Protein AF-A0A2E9IKE1-F1 (afdb_monomer_lite)

pLDDT: mean 85.16, std 17.09, range [36.72, 98.69]

Foldseek 3Di:
DPPDDQDQWDKDFLVQAAEDPVQVDDCPVVLQLLLLLCVVPNPPHFFEAEPPRNYTLDCPSVSVSCVVVVHGITIYRYDHDDPVVSVVSSVCVPVVVVVDDDPLVVVLVVLVVVCVVPVSVNSNVPCPVVNVVSVVVVLPDDDDPDDDDDPPVPDDDDDDDDDDPDPVRQVVVQVVVVVVVDDDDRDDD

Structure (mmCIF, N/CA/C/O backbone):
data_AF-A0A2E9IKE1-F1
#
_entry.id   AF-A0A2E9IKE1-F1
#
loop_
_atom_site.group_PDB
_atom_site.id
_atom_site.type_symbol
_atom_site.label_atom_id
_atom_site.label_alt_id
_atom_site.label_comp_id
_atom_site.label_asym_id
_atom_site.label_entity_id
_atom_site.label_seq_id
_atom_site.pdbx_PDB_ins_code
_atom_site.Cartn_x
_atom_site.Cartn_y
_atom_site.Cartn_z
_atom_site.occupancy
_atom_site.B_iso_or_equiv
_atom_site.auth_seq_id
_atom_site.auth_comp_id
_atom_site.auth_asym_id
_atom_site.auth_atom_id
_atom_site.pdbx_PDB_model_num
ATOM 1 N N . MET A 1 1 ? 7.696 6.933 24.638 1.00 41.56 1 MET A N 1
ATOM 2 C CA . MET A 1 1 ? 8.212 5.649 25.156 1.00 41.56 1 MET A CA 1
ATOM 3 C C . MET A 1 1 ? 7.281 4.569 24.650 1.00 41.56 1 MET A C 1
ATOM 5 O O . MET A 1 1 ? 6.139 4.547 25.082 1.00 41.56 1 MET A O 1
ATOM 9 N N . ILE A 1 2 ? 7.724 3.753 23.696 1.00 46.62 2 ILE A N 1
ATOM 10 C CA . ILE A 1 2 ? 6.975 2.567 23.271 1.00 46.62 2 ILE A CA 1
ATOM 11 C C . ILE A 1 2 ? 7.354 1.474 24.274 1.00 46.62 2 ILE A C 1
ATOM 13 O O . ILE A 1 2 ? 8.443 0.910 24.198 1.00 46.62 2 ILE A O 1
ATOM 17 N N . SER A 1 3 ? 6.539 1.297 25.316 1.00 51.16 3 SER A N 1
ATOM 18 C CA . SER A 1 3 ? 6.748 0.281 26.352 1.00 51.16 3 SER A CA 1
ATOM 19 C C . SER A 1 3 ? 5.787 -0.883 26.126 1.00 51.16 3 SER A C 1
ATOM 21 O O . SER A 1 3 ? 4.586 -0.743 26.343 1.00 51.16 3 SER A O 1
ATOM 23 N N . GLY A 1 4 ? 6.337 -2.022 25.708 1.00 55.09 4 GLY A N 1
ATOM 24 C CA . GLY A 1 4 ? 5.615 -3.241 25.342 1.00 55.09 4 GLY A CA 1
ATOM 25 C C . GLY A 1 4 ? 6.038 -3.693 23.946 1.00 55.09 4 GLY A C 1
ATOM 26 O O . GLY A 1 4 ? 6.327 -2.853 23.099 1.00 55.09 4 GLY A O 1
ATOM 27 N N . ALA A 1 5 ? 6.125 -5.003 23.703 1.00 71.19 5 ALA A N 1
ATOM 28 C CA . ALA A 1 5 ? 6.313 -5.501 22.344 1.00 71.19 5 ALA A CA 1
ATOM 29 C C . ALA A 1 5 ? 5.074 -5.104 21.525 1.00 71.19 5 ALA A C 1
ATOM 31 O O . ALA A 1 5 ? 4.008 -5.693 21.702 1.00 71.19 5 ALA A O 1
ATOM 32 N N . GLU A 1 6 ? 5.187 -4.063 20.697 1.00 78.75 6 GLU A N 1
ATOM 33 C CA . GLU A 1 6 ? 4.114 -3.693 19.776 1.00 78.75 6 GLU A CA 1
ATOM 34 C C . GLU A 1 6 ? 3.845 -4.867 18.835 1.00 78.75 6 GLU A C 1
ATOM 36 O O . GLU A 1 6 ? 4.758 -5.430 18.225 1.00 78.75 6 GLU A O 1
ATOM 41 N N . VAL A 1 7 ? 2.574 -5.246 18.721 1.00 88.06 7 VAL A N 1
ATOM 42 C CA . VAL A 1 7 ? 2.166 -6.288 17.786 1.00 88.06 7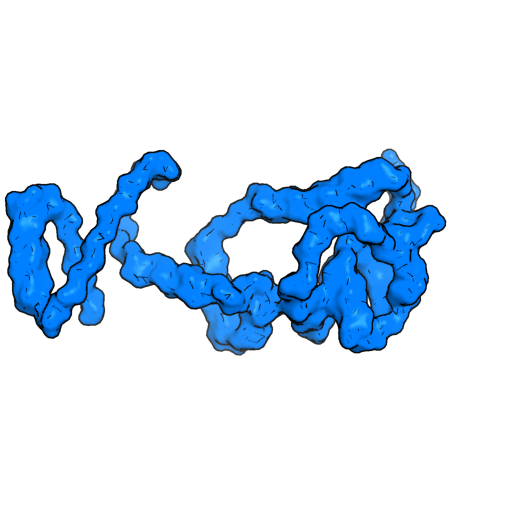 VAL A CA 1
ATOM 43 C C . VAL A 1 7 ? 2.279 -5.729 16.372 1.00 88.06 7 VAL A C 1
ATOM 45 O O . VAL A 1 7 ? 1.623 -4.745 16.037 1.00 88.06 7 VAL A O 1
ATOM 48 N N . ALA A 1 8 ? 3.099 -6.370 15.537 1.00 93.50 8 ALA A N 1
ATOM 49 C CA . ALA A 1 8 ? 3.315 -5.934 14.159 1.00 93.50 8 ALA A CA 1
ATOM 50 C C . ALA A 1 8 ? 2.013 -5.946 13.337 1.00 93.50 8 ALA A C 1
ATOM 52 O O . ALA A 1 8 ? 1.733 -4.991 12.616 1.00 93.50 8 ALA A O 1
ATOM 53 N N . ALA A 1 9 ? 1.211 -7.009 13.471 1.00 96.81 9 ALA A N 1
ATOM 54 C CA . ALA A 1 9 ? -0.125 -7.121 12.895 1.00 96.81 9 ALA A CA 1
ATOM 55 C C . ALA A 1 9 ? -0.932 -8.254 13.550 1.00 96.81 9 ALA A C 1
ATOM 57 O O . ALA A 1 9 ? -0.370 -9.228 14.051 1.00 96.81 9 ALA A O 1
ATOM 58 N N . VAL A 1 10 ? -2.260 -8.158 13.481 1.00 97.38 10 VAL A N 1
ATOM 59 C CA . VAL A 1 10 ? -3.209 -9.224 13.832 1.00 97.38 10 VAL A CA 1
ATOM 60 C C . VAL A 1 10 ? -4.178 -9.464 12.680 1.00 97.38 10 VAL A C 1
ATOM 62 O O . VAL A 1 10 ? -4.628 -8.522 12.034 1.00 97.38 10 VAL A O 1
ATOM 65 N N . TYR A 1 11 ? -4.538 -10.721 12.420 1.00 98.19 11 TYR A N 1
ATOM 66 C CA . TYR A 1 11 ? -5.583 -11.023 11.440 1.00 98.19 11 TYR A CA 1
ATOM 67 C C . TYR A 1 11 ? -6.961 -10.723 12.030 1.00 98.19 11 TYR A C 1
ATOM 69 O O . TYR A 1 11 ? -7.329 -11.287 13.062 1.00 98.19 11 TYR A O 1
ATOM 77 N N . VAL A 1 12 ? -7.765 -9.909 11.356 1.00 98.44 12 VAL A N 1
ATOM 78 C CA . VAL A 1 12 ? -9.148 -9.591 11.761 1.00 98.44 12 VAL A CA 1
ATOM 79 C C . VAL A 1 12 ? -10.118 -9.858 10.625 1.00 98.44 12 VAL A C 1
ATOM 81 O O . VAL A 1 12 ? -9.690 -10.049 9.493 1.00 98.44 12 VAL A O 1
ATOM 84 N N . ASP A 1 13 ? -11.412 -9.897 10.937 1.00 98.62 13 ASP A N 1
ATOM 85 C CA . ASP A 1 13 ? -12.462 -9.903 9.920 1.00 98.62 13 ASP A CA 1
ATOM 86 C C . ASP A 1 13 ? -12.370 -8.627 9.071 1.00 98.62 13 ASP A C 1
ATOM 88 O O . ASP A 1 13 ? -12.310 -7.517 9.613 1.00 98.62 13 ASP A O 1
ATOM 92 N N . ILE A 1 14 ? -12.342 -8.789 7.750 1.00 98.44 14 ILE A N 1
ATOM 93 C CA . ILE A 1 14 ? -12.248 -7.679 6.798 1.00 98.44 14 ILE A CA 1
ATOM 94 C C . ILE A 1 14 ? -13.446 -6.723 6.888 1.00 98.44 14 ILE A C 1
ATOM 96 O O . ILE A 1 14 ? -13.288 -5.523 6.660 1.00 98.44 14 ILE A O 1
ATOM 100 N N . ASP A 1 15 ? -14.617 -7.241 7.267 1.00 98.19 15 ASP A N 1
ATOM 101 C CA . ASP A 1 15 ? -15.861 -6.480 7.410 1.00 98.19 15 ASP A CA 1
ATOM 102 C C . ASP A 1 15 ? -15.912 -5.695 8.725 1.00 98.19 15 ASP A C 1
ATOM 104 O O . ASP A 1 15 ? -16.813 -4.890 8.943 1.00 98.19 15 ASP A O 1
ATOM 108 N N . SER A 1 16 ? -14.923 -5.896 9.600 1.00 98.19 16 SER A N 1
ATOM 109 C CA . SER A 1 16 ? -14.796 -5.138 10.842 1.00 98.19 16 SER A CA 1
ATOM 110 C C . SER A 1 16 ? -14.019 -3.827 10.697 1.00 98.19 16 SER A C 1
ATOM 112 O O . SER A 1 16 ? -13.866 -3.112 11.685 1.00 98.19 16 SER A O 1
ATOM 114 N N . LEU A 1 17 ? -13.500 -3.529 9.503 1.00 98.50 17 LEU A N 1
ATOM 115 C CA . LEU A 1 17 ? -12.772 -2.299 9.202 1.00 98.50 17 LEU A CA 1
ATOM 116 C C . LEU A 1 17 ? -13.696 -1.259 8.571 1.00 98.50 17 LEU A C 1
ATOM 118 O O . LEU A 1 17 ? -14.526 -1.587 7.723 1.00 98.50 17 LEU A O 1
ATOM 122 N N . THR A 1 18 ? -13.491 0.005 8.933 1.00 98.00 18 THR A N 1
ATOM 123 C CA . THR A 1 18 ? -14.263 1.133 8.403 1.00 98.00 18 THR A CA 1
ATOM 124 C C . THR A 1 18 ? -13.397 1.917 7.415 1.00 98.00 18 THR A C 1
ATOM 126 O O . THR A 1 18 ? -12.372 2.464 7.815 1.00 98.00 18 THR A O 1
ATOM 129 N N . PRO A 1 19 ? -13.730 2.006 6.119 1.00 96.50 19 PRO A N 1
ATOM 130 C CA . PRO A 1 19 ? -12.968 2.852 5.207 1.00 96.50 19 PRO A CA 1
ATOM 131 C C . PRO A 1 19 ? -13.156 4.333 5.564 1.00 96.50 19 PRO A C 1
ATOM 133 O O . PRO A 1 19 ? -14.271 4.780 5.827 1.00 96.50 19 PRO A O 1
ATOM 136 N N . TRP A 1 20 ? -12.073 5.112 5.529 1.00 95.06 20 TRP A N 1
ATOM 137 C CA . TRP A 1 20 ? -12.170 6.573 5.601 1.00 95.06 20 TRP A CA 1
ATOM 138 C C . TRP A 1 20 ? -12.893 7.111 4.354 1.00 95.06 20 TRP A C 1
ATOM 140 O O . TRP A 1 20 ? -12.345 7.067 3.253 1.00 95.06 20 TRP A O 1
ATOM 150 N N . ALA A 1 21 ? -14.120 7.605 4.543 1.00 92.25 21 ALA A N 1
ATOM 151 C CA . ALA A 1 21 ? -15.013 8.034 3.464 1.00 92.25 21 ALA A CA 1
ATOM 152 C C . ALA A 1 21 ? -14.452 9.190 2.616 1.00 92.25 21 ALA A C 1
ATOM 154 O O . ALA A 1 21 ? -14.602 9.176 1.399 1.00 92.25 21 ALA A O 1
ATOM 155 N N . ASP A 1 22 ? -13.762 10.145 3.246 1.00 91.69 22 ASP A N 1
ATOM 156 C CA . ASP A 1 22 ? -13.200 11.327 2.576 1.00 91.69 22 ASP A CA 1
ATOM 157 C C . ASP A 1 22 ? -11.714 11.155 2.221 1.00 91.69 22 ASP A C 1
ATOM 159 O O . ASP A 1 22 ? -10.956 12.127 2.228 1.00 91.69 22 ASP A O 1
ATOM 163 N N . ASN A 1 23 ? -11.258 9.921 1.976 1.00 91.31 23 ASN A N 1
ATOM 164 C CA . ASN A 1 23 ? -9.876 9.679 1.568 1.00 91.31 23 ASN A CA 1
ATOM 165 C C . ASN A 1 23 ? -9.595 10.390 0.226 1.00 91.31 23 ASN A C 1
ATOM 167 O O . ASN A 1 23 ? -10.224 10.051 -0.777 1.00 91.31 23 ASN A O 1
ATOM 171 N N . PRO A 1 24 ? -8.648 11.347 0.168 1.00 91.06 24 PRO A N 1
ATOM 172 C CA . PRO A 1 24 ? -8.383 12.114 -1.045 1.00 91.06 24 PRO A CA 1
ATOM 173 C C . PRO A 1 24 ? -7.670 11.304 -2.139 1.00 91.06 24 PRO A C 1
ATOM 175 O O . PRO A 1 24 ? -7.596 11.764 -3.278 1.00 91.06 24 PRO A O 1
ATOM 178 N N . ARG A 1 25 ? -7.119 10.122 -1.824 1.00 89.88 25 ARG A N 1
ATOM 179 C CA . ARG A 1 25 ? -6.377 9.300 -2.787 1.00 89.88 25 ARG A CA 1
ATOM 180 C C . ARG A 1 25 ? -7.330 8.484 -3.666 1.00 89.88 25 ARG A C 1
ATOM 182 O O . ARG A 1 25 ? -8.079 7.644 -3.168 1.00 89.88 25 ARG A O 1
ATOM 189 N N . GLN A 1 26 ? -7.231 8.673 -4.980 1.00 88.38 26 GLN A N 1
ATOM 190 C CA . GLN A 1 26 ? -7.925 7.862 -5.983 1.00 88.38 26 GLN A CA 1
ATOM 191 C C . GLN A 1 26 ? -7.112 6.599 -6.279 1.00 88.38 26 GLN A C 1
ATOM 193 O O . GLN A 1 26 ? -5.975 6.685 -6.732 1.00 88.38 26 GLN A O 1
ATOM 198 N N . ASN A 1 27 ? -7.682 5.429 -5.994 1.00 86.44 27 ASN A N 1
ATOM 199 C CA . ASN A 1 27 ? -6.937 4.166 -5.956 1.00 86.44 27 ASN A CA 1
ATOM 200 C C . ASN A 1 27 ? -7.444 3.099 -6.936 1.00 86.44 27 ASN A C 1
ATOM 202 O O . ASN A 1 27 ? -6.937 1.983 -6.910 1.00 86.44 27 ASN A O 1
ATOM 206 N N . GLU A 1 28 ? -8.451 3.396 -7.762 1.00 86.81 28 GLU A N 1
ATOM 207 C CA . GLU A 1 28 ? -9.142 2.375 -8.565 1.00 86.81 28 GLU A CA 1
ATOM 208 C C . GLU A 1 28 ? -8.207 1.622 -9.523 1.00 86.81 28 GLU A C 1
ATOM 210 O O . GLU A 1 28 ? -8.258 0.395 -9.563 1.00 86.81 28 GLU A O 1
ATOM 215 N N . HIS A 1 29 ? -7.308 2.336 -10.209 1.00 87.44 29 HIS A N 1
ATOM 216 C CA . HIS A 1 29 ? -6.323 1.756 -11.134 1.00 87.44 29 HIS A CA 1
ATOM 217 C C . HIS A 1 29 ? -5.308 0.837 -10.432 1.00 87.44 29 HIS A C 1
ATOM 219 O O . HIS A 1 29 ? -4.827 -0.127 -11.013 1.00 87.44 29 HIS A O 1
ATOM 225 N N . ALA A 1 30 ? -5.015 1.094 -9.155 1.00 88.38 30 ALA A N 1
ATOM 226 C CA . ALA A 1 30 ? -4.032 0.333 -8.390 1.00 88.38 30 ALA A CA 1
ATOM 227 C C . ALA A 1 30 ? -4.607 -0.950 -7.761 1.00 88.38 30 ALA A C 1
ATOM 229 O O . ALA A 1 30 ? -3.859 -1.724 -7.164 1.00 88.38 30 ALA A O 1
ATOM 230 N N . VAL A 1 31 ? -5.922 -1.194 -7.854 1.00 93.56 31 VAL A N 1
ATOM 231 C CA . VAL A 1 31 ? -6.545 -2.371 -7.224 1.00 93.56 31 VAL A CA 1
ATOM 232 C C . VAL A 1 31 ? -6.072 -3.669 -7.869 1.00 93.56 31 VAL A C 1
ATOM 234 O O . VAL A 1 31 ? -5.695 -4.584 -7.142 1.00 93.56 31 VAL A O 1
ATOM 237 N N . ASP A 1 32 ? -6.068 -3.753 -9.197 1.00 92.38 32 ASP A N 1
ATOM 238 C CA . ASP A 1 32 ? -5.782 -5.010 -9.896 1.00 92.38 32 ASP A CA 1
ATOM 239 C C . ASP A 1 32 ? -4.306 -5.444 -9.758 1.00 92.38 32 ASP A C 1
ATOM 241 O O . ASP A 1 32 ? -4.076 -6.606 -9.415 1.00 92.38 32 ASP A O 1
ATOM 245 N N . PRO A 1 33 ? -3.298 -4.551 -9.891 1.00 91.12 33 PRO A N 1
ATOM 246 C CA . PRO A 1 33 ? -1.909 -4.893 -9.566 1.00 91.12 33 PRO A CA 1
ATOM 247 C C . PRO A 1 33 ? -1.727 -5.350 -8.113 1.00 91.12 33 PRO A C 1
ATOM 249 O O . PRO A 1 33 ? -1.013 -6.314 -7.843 1.00 91.12 33 PRO A O 1
ATOM 252 N N . ILE A 1 34 ? -2.418 -4.710 -7.160 1.00 94.69 34 ILE A N 1
ATOM 253 C CA . ILE A 1 34 ? -2.350 -5.098 -5.744 1.00 94.69 34 ILE A CA 1
ATOM 254 C C . ILE A 1 34 ? -3.032 -6.445 -5.493 1.00 94.69 34 ILE A C 1
ATOM 256 O O . ILE A 1 34 ? -2.548 -7.212 -4.665 1.00 94.69 34 ILE A O 1
ATOM 260 N N . MET A 1 35 ? -4.129 -6.760 -6.188 1.00 95.44 35 MET A N 1
ATOM 261 C CA . MET A 1 35 ? -4.743 -8.089 -6.117 1.00 95.44 35 MET A CA 1
ATOM 262 C C . MET A 1 35 ? -3.749 -9.166 -6.544 1.00 95.44 35 MET A C 1
ATOM 264 O O . MET A 1 35 ? -3.523 -10.091 -5.770 1.00 95.44 35 MET A O 1
ATOM 268 N N . ARG A 1 36 ? -3.100 -8.996 -7.703 1.00 93.81 36 ARG A N 1
ATOM 269 C CA . ARG A 1 36 ? -2.083 -9.941 -8.189 1.00 93.81 36 ARG A CA 1
ATOM 270 C C . ARG A 1 36 ? -0.912 -10.065 -7.214 1.00 93.81 36 ARG A C 1
ATOM 272 O O . ARG A 1 36 ? -0.496 -11.167 -6.887 1.00 93.81 36 ARG A O 1
ATOM 279 N N . SER A 1 37 ? -0.440 -8.943 -6.668 1.00 95.25 37 SER A N 1
ATOM 280 C CA . SER A 1 37 ? 0.615 -8.934 -5.645 1.00 95.25 37 SER A CA 1
ATOM 281 C C . SER A 1 37 ? 0.217 -9.711 -4.380 1.00 95.25 37 SER A C 1
ATOM 283 O O . SER A 1 37 ? 1.032 -10.443 -3.823 1.00 95.25 37 SER A O 1
ATOM 285 N N . ILE A 1 38 ? -1.042 -9.601 -3.935 1.00 96.62 38 ILE A N 1
ATOM 286 C CA . ILE A 1 38 ? -1.565 -10.366 -2.792 1.00 96.62 38 ILE A CA 1
ATOM 287 C C . ILE A 1 38 ? -1.700 -11.857 -3.128 1.00 96.62 38 ILE A C 1
ATOM 289 O O . ILE A 1 38 ? -1.452 -12.685 -2.254 1.00 96.62 38 ILE A O 1
ATOM 293 N N . GLU A 1 39 ? -2.112 -12.217 -4.343 1.00 95.38 39 GLU A N 1
ATOM 294 C CA . GLU A 1 39 ? -2.192 -13.620 -4.771 1.00 95.38 39 GLU A CA 1
ATOM 295 C C . GLU A 1 39 ? -0.805 -14.274 -4.828 1.00 95.38 39 GLU A C 1
ATOM 297 O O . GLU A 1 39 ? -0.656 -15.405 -4.367 1.00 95.38 39 GLU A O 1
ATOM 302 N N . GLU A 1 40 ? 0.200 -13.536 -5.306 1.00 94.75 40 GLU A N 1
ATOM 303 C CA . GLU A 1 40 ? 1.577 -14.013 -5.463 1.00 94.75 40 GLU A CA 1
ATOM 304 C C . GLU A 1 40 ? 2.339 -14.071 -4.127 1.00 94.75 40 GLU A C 1
ATOM 306 O O . GLU A 1 40 ? 2.888 -15.104 -3.743 1.00 94.75 40 GLU A O 1
ATOM 311 N N . PHE A 1 41 ? 2.351 -12.973 -3.365 1.00 95.56 41 PHE A N 1
ATOM 312 C CA . PHE A 1 41 ? 3.203 -12.836 -2.173 1.00 95.56 41 PHE A CA 1
ATOM 313 C C . PHE A 1 41 ? 2.439 -12.898 -0.848 1.00 95.56 41 PHE A C 1
ATOM 315 O O . PHE A 1 41 ? 3.039 -12.877 0.233 1.00 95.56 41 PHE A O 1
ATOM 322 N N . GLY A 1 42 ? 1.108 -12.922 -0.895 1.00 96.06 42 GLY A N 1
ATOM 323 C CA . GLY A 1 42 ? 0.289 -12.639 0.273 1.00 96.06 42 GLY A CA 1
ATOM 324 C C . GLY A 1 42 ? 0.420 -11.184 0.736 1.00 96.06 42 GLY A C 1
ATOM 325 O O . GLY A 1 42 ? 0.901 -10.289 0.043 1.00 96.06 42 GLY A O 1
ATOM 326 N N . PHE A 1 43 ? -0.016 -10.923 1.967 1.00 96.62 43 PHE A N 1
ATOM 327 C CA . PHE A 1 43 ? 0.142 -9.605 2.577 1.00 96.62 43 PHE A CA 1
ATOM 328 C C . PHE A 1 43 ? 1.568 -9.412 3.106 1.00 96.62 43 PHE A C 1
ATOM 330 O O . PHE A 1 43 ? 1.884 -9.825 4.221 1.00 96.62 43 PHE A O 1
ATOM 337 N N . THR A 1 44 ? 2.400 -8.710 2.341 1.00 95.62 44 THR A N 1
ATOM 338 C CA . THR A 1 44 ? 3.749 -8.291 2.768 1.00 95.62 44 THR A CA 1
ATOM 339 C C . THR A 1 44 ? 3.718 -7.081 3.705 1.00 95.62 44 THR A C 1
ATOM 341 O O . THR A 1 44 ? 4.581 -6.929 4.564 1.00 95.62 44 THR A O 1
ATOM 344 N N . SER A 1 45 ? 2.688 -6.238 3.583 1.00 95.19 45 SER A N 1
ATOM 345 C CA . SER A 1 45 ? 2.437 -5.092 4.461 1.00 95.19 45 SER A CA 1
ATOM 346 C C . SER A 1 45 ? 1.014 -5.140 5.027 1.00 95.19 45 SER A C 1
ATOM 348 O O . SER A 1 45 ? 0.062 -5.273 4.248 1.00 95.19 45 SER A O 1
ATOM 350 N N . PRO A 1 46 ? 0.811 -4.972 6.348 1.00 97.50 46 PRO A N 1
ATOM 351 C CA . PRO A 1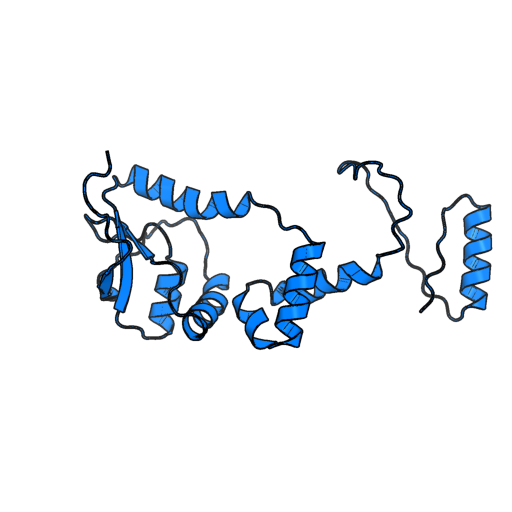 46 ? -0.521 -4.980 6.949 1.00 97.50 46 PRO A CA 1
ATOM 352 C C . PRO 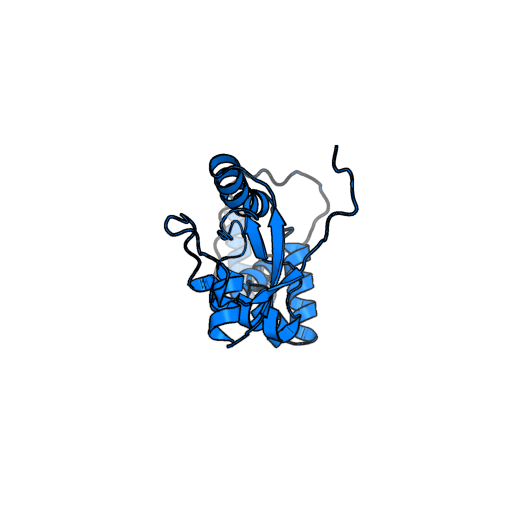A 1 46 ? -1.291 -3.691 6.650 1.00 97.50 46 PRO A C 1
ATOM 354 O O . PRO A 1 46 ? -0.699 -2.627 6.451 1.00 97.50 46 PRO A O 1
ATOM 357 N N . ILE A 1 47 ? -2.621 -3.769 6.660 1.00 98.38 47 ILE A N 1
ATOM 358 C CA . ILE A 1 47 ? -3.477 -2.574 6.687 1.00 98.38 47 ILE A CA 1
ATOM 359 C C . ILE A 1 47 ? -3.245 -1.855 8.020 1.00 98.38 47 ILE A C 1
ATOM 361 O O . ILE A 1 47 ? -3.133 -2.502 9.058 1.00 98.3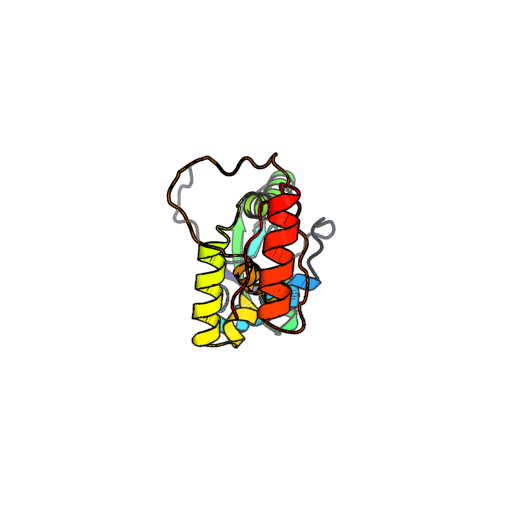8 47 ILE A O 1
ATOM 365 N N . VAL A 1 48 ? -3.180 -0.526 8.018 1.00 98.19 48 VAL A N 1
ATOM 366 C CA . VAL A 1 48 ? -3.066 0.258 9.255 1.00 98.19 48 VAL A CA 1
ATOM 367 C C . VAL A 1 48 ? -4.424 0.865 9.562 1.00 98.19 48 VAL A C 1
ATOM 369 O O . VAL A 1 48 ? -4.995 1.553 8.716 1.00 98.19 48 VAL A O 1
ATOM 372 N N . ALA A 1 49 ? -4.942 0.619 10.763 1.00 98.38 49 ALA A N 1
ATOM 373 C CA . ALA A 1 49 ? -6.242 1.118 11.197 1.00 98.38 49 ALA A CA 1
ATOM 374 C C . ALA A 1 49 ? -6.172 1.702 12.611 1.00 98.38 49 ALA A C 1
ATOM 376 O O . ALA A 1 49 ? -5.334 1.310 13.424 1.00 98.38 49 ALA A O 1
ATOM 377 N N . ARG A 1 50 ? -7.069 2.636 12.922 1.00 97.81 50 ARG A N 1
ATOM 378 C CA . ARG A 1 50 ? -7.207 3.176 14.279 1.00 97.81 50 ARG A CA 1
ATOM 379 C C . ARG A 1 50 ? -7.777 2.110 15.213 1.00 97.81 50 ARG A C 1
ATOM 381 O O . ARG A 1 50 ? -8.721 1.413 14.852 1.00 97.81 50 ARG A O 1
ATOM 388 N N . THR A 1 51 ? -7.248 1.997 16.428 1.00 96.94 51 THR A N 1
ATOM 389 C CA . THR A 1 51 ? -7.782 1.051 17.427 1.00 96.94 51 THR A CA 1
ATOM 390 C C . THR A 1 51 ? -9.209 1.405 17.859 1.00 96.94 51 THR A C 1
ATOM 392 O O . THR A 1 51 ? -10.025 0.510 18.064 1.00 96.94 51 THR A O 1
ATOM 395 N N . GLU A 1 52 ? -9.504 2.704 17.994 1.00 96.38 52 GLU A N 1
ATOM 396 C CA . GLU A 1 52 ? -10.754 3.226 18.570 1.00 96.38 52 GLU A CA 1
ATOM 397 C C . GLU A 1 52 ? -11.999 2.860 17.746 1.00 96.38 52 GLU A C 1
ATOM 399 O O . GLU A 1 52 ? -12.970 2.340 18.290 1.00 96.38 52 GLU A O 1
ATOM 404 N N . ASP A 1 53 ? -11.968 3.119 16.439 1.00 97.31 53 ASP A N 1
ATOM 405 C CA . ASP A 1 53 ? -13.121 3.019 15.530 1.00 97.31 53 ASP A CA 1
ATOM 406 C C . ASP A 1 53 ? -12.878 2.075 14.339 1.00 97.31 53 ASP A C 1
ATOM 408 O O . ASP A 1 53 ? -13.748 1.910 13.480 1.00 97.31 53 ASP A O 1
ATOM 412 N N . ARG A 1 54 ? -11.698 1.438 14.290 1.00 98.25 54 ARG A N 1
ATOM 413 C CA . ARG A 1 54 ? -11.248 0.571 13.190 1.00 98.25 54 ARG A CA 1
ATOM 414 C C . ARG A 1 54 ? -11.228 1.272 11.834 1.00 98.25 54 ARG A C 1
ATOM 416 O O . ARG A 1 54 ? -11.283 0.603 10.799 1.00 98.25 54 ARG A O 1
ATOM 423 N N . GLU A 1 55 ? -11.137 2.600 11.824 1.00 98.44 55 GLU A N 1
ATOM 424 C CA . GLU A 1 55 ? -11.042 3.352 10.584 1.00 98.44 55 GLU A CA 1
ATOM 425 C C . GLU A 1 55 ? -9.686 3.106 9.913 1.00 98.44 55 GLU A C 1
ATOM 427 O O . GLU A 1 55 ? -8.631 3.212 10.547 1.00 98.44 55 GLU A O 1
ATOM 432 N N . ILE A 1 56 ? -9.710 2.759 8.627 1.00 98.38 56 ILE A N 1
ATOM 433 C CA . ILE A 1 56 ? -8.509 2.514 7.833 1.00 98.38 56 ILE A CA 1
ATOM 434 C C . ILE A 1 56 ? -7.762 3.835 7.653 1.00 98.38 56 ILE A C 1
ATOM 436 O O . ILE A 1 56 ? -8.302 4.814 7.133 1.00 98.38 56 ILE A O 1
ATOM 440 N N . ILE A 1 57 ? -6.493 3.824 8.049 1.00 97.75 57 ILE A N 1
ATOM 441 C CA . ILE A 1 57 ? -5.556 4.934 7.897 1.00 97.75 57 ILE A CA 1
ATOM 442 C C . ILE A 1 57 ? -4.745 4.757 6.614 1.00 97.75 57 ILE A C 1
ATOM 444 O O . ILE A 1 57 ? -4.666 5.680 5.809 1.00 97.75 57 ILE A O 1
ATOM 448 N N . ALA A 1 58 ? -4.177 3.564 6.415 1.00 96.50 58 ALA A N 1
ATOM 449 C CA . ALA A 1 58 ? -3.363 3.222 5.255 1.00 96.50 58 ALA A CA 1
ATOM 450 C C . ALA A 1 58 ? -3.679 1.806 4.762 1.00 96.50 58 ALA A C 1
ATOM 452 O O . ALA A 1 58 ? -3.950 0.897 5.551 1.00 96.50 58 ALA A O 1
ATOM 453 N N . GLY A 1 59 ? -3.611 1.612 3.444 1.00 96.19 59 GLY A N 1
ATOM 454 C CA . GLY A 1 59 ? -3.922 0.331 2.809 1.00 96.19 59 GLY A CA 1
ATOM 455 C C . GLY A 1 59 ? -5.373 0.166 2.348 1.00 96.19 59 GLY A C 1
ATOM 456 O O . GLY A 1 59 ? -5.822 -0.969 2.216 1.00 96.19 59 GLY A O 1
ATOM 457 N N . HIS A 1 60 ? -6.102 1.250 2.049 1.00 96.75 60 HIS A N 1
ATOM 458 C CA . HIS A 1 60 ? -7.444 1.170 1.442 1.00 96.75 60 HIS A CA 1
ATOM 459 C C . HIS A 1 60 ? -7.459 0.327 0.167 1.00 96.75 60 HIS A C 1
ATOM 461 O O . HIS A 1 60 ? -8.350 -0.497 -0.001 1.00 96.75 60 HIS A O 1
ATOM 467 N N . THR A 1 61 ? -6.452 0.460 -0.698 1.00 95.88 61 THR A N 1
ATOM 468 C CA . THR A 1 61 ? -6.364 -0.338 -1.929 1.00 95.88 61 THR A CA 1
ATOM 469 C C . THR A 1 61 ? -6.165 -1.824 -1.635 1.00 95.88 61 THR A C 1
ATOM 471 O O . THR A 1 61 ? -6.817 -2.655 -2.256 1.00 95.88 61 THR A O 1
ATOM 474 N N . ARG A 1 62 ? -5.354 -2.168 -0.621 1.00 97.12 62 ARG A N 1
ATOM 475 C CA . ARG A 1 62 ? -5.182 -3.552 -0.136 1.00 97.12 62 ARG A CA 1
ATOM 476 C C . ARG A 1 62 ? -6.478 -4.115 0.445 1.00 97.12 62 ARG A C 1
ATOM 478 O O . ARG A 1 62 ? -6.802 -5.273 0.206 1.00 97.12 62 ARG A O 1
ATOM 485 N N . TRP A 1 63 ? -7.240 -3.299 1.173 1.00 98.06 63 TRP A N 1
ATOM 486 C CA . TRP A 1 63 ? -8.563 -3.682 1.668 1.00 98.06 63 TRP A CA 1
ATOM 487 C C . TRP A 1 63 ? -9.544 -3.949 0.518 1.00 98.06 63 TRP A C 1
ATOM 489 O O . TRP A 1 63 ? -10.179 -5.001 0.494 1.00 98.06 63 TRP A O 1
ATOM 499 N N . THR A 1 64 ? -9.617 -3.057 -0.474 1.00 97.38 64 THR A N 1
ATOM 500 C CA . THR A 1 64 ? -10.465 -3.235 -1.664 1.00 97.38 64 THR A CA 1
ATOM 501 C C . THR A 1 64 ? -10.058 -4.467 -2.474 1.00 97.38 64 THR A C 1
ATOM 503 O O . THR A 1 64 ? -10.922 -5.253 -2.861 1.00 97.38 64 THR A O 1
ATOM 506 N N . ALA A 1 65 ? -8.758 -4.679 -2.685 1.00 97.56 65 ALA A N 1
ATOM 507 C CA . ALA A 1 65 ? -8.219 -5.860 -3.353 1.00 97.56 65 ALA A CA 1
ATOM 508 C C . ALA A 1 65 ? -8.613 -7.149 -2.616 1.00 97.56 65 ALA A C 1
ATOM 510 O O . ALA A 1 65 ? -9.218 -8.041 -3.206 1.00 97.56 65 ALA A O 1
ATOM 511 N N . ALA A 1 66 ? -8.388 -7.217 -1.301 1.00 98.12 66 ALA A N 1
ATOM 512 C CA . ALA A 1 66 ? -8.770 -8.371 -0.489 1.00 98.12 66 ALA A CA 1
ATOM 513 C C . ALA A 1 66 ? -10.285 -8.636 -0.491 1.00 98.12 66 ALA A C 1
ATOM 515 O O . ALA A 1 66 ? -10.711 -9.793 -0.507 1.00 98.12 66 ALA A O 1
ATOM 516 N N . LYS A 1 67 ? -11.112 -7.579 -0.529 1.00 97.56 67 LYS A N 1
ATOM 517 C CA . LYS A 1 67 ? -12.567 -7.698 -0.712 1.00 97.56 67 LYS A CA 1
ATOM 518 C C . LYS A 1 67 ? -12.914 -8.332 -2.060 1.00 97.56 67 LYS A C 1
ATOM 520 O O . LYS A 1 67 ? -13.746 -9.237 -2.087 1.00 97.56 67 LYS A O 1
ATOM 525 N N . ARG A 1 68 ? -12.283 -7.890 -3.155 1.00 97.44 68 ARG A N 1
ATOM 526 C CA . ARG A 1 68 ? -12.493 -8.451 -4.504 1.00 97.44 68 ARG A CA 1
ATOM 527 C C . ARG A 1 68 ? -12.024 -9.904 -4.612 1.00 97.44 68 ARG A C 1
ATOM 529 O O . ARG A 1 68 ? -12.708 -10.704 -5.237 1.00 97.44 68 ARG A O 1
ATOM 536 N N . LEU A 1 69 ? -10.938 -10.257 -3.925 1.00 97.69 69 LEU A N 1
ATOM 537 C CA . LEU A 1 69 ? -10.435 -11.632 -3.803 1.00 97.69 69 LEU A CA 1
ATOM 538 C C . LEU A 1 69 ? -11.308 -12.532 -2.905 1.00 97.69 69 LEU A C 1
ATOM 540 O O . LEU A 1 69 ? -11.038 -13.721 -2.758 1.00 97.69 69 LEU A O 1
ATOM 544 N N . GLY A 1 70 ? -12.351 -11.993 -2.262 1.00 97.88 70 GLY A N 1
ATOM 545 C CA . GLY A 1 70 ? -13.245 -12.765 -1.395 1.00 97.88 70 GLY A CA 1
ATOM 546 C C . GLY A 1 70 ? -12.627 -13.183 -0.055 1.00 97.88 70 GLY A C 1
ATOM 547 O O . GLY A 1 70 ? -13.178 -14.052 0.631 1.00 97.88 70 GLY A O 1
ATOM 548 N N . MET A 1 71 ? -11.513 -12.565 0.351 1.00 98.25 71 MET A N 1
ATOM 549 C CA . MET A 1 71 ? -10.845 -12.865 1.617 1.00 98.25 71 MET A CA 1
ATOM 550 C C . MET A 1 71 ? -11.750 -12.529 2.805 1.00 98.25 71 MET A C 1
ATOM 552 O O . MET A 1 71 ? -12.450 -11.520 2.813 1.00 98.25 71 MET A O 1
ATOM 556 N N . LYS A 1 72 ? -11.723 -13.372 3.845 1.00 98.31 72 LYS A N 1
ATOM 557 C CA . LYS A 1 72 ? -12.487 -13.148 5.088 1.00 98.31 72 LYS A CA 1
ATOM 558 C C . LYS A 1 72 ? -11.681 -12.471 6.180 1.00 98.31 72 LYS A C 1
ATOM 560 O O . LYS A 1 72 ? -12.253 -11.841 7.063 1.00 98.31 72 LYS A O 1
ATOM 565 N N . ARG A 1 73 ? -10.357 -12.623 6.147 1.00 98.31 73 ARG A N 1
ATOM 566 C CA . ARG A 1 73 ? -9.467 -12.040 7.145 1.00 98.31 73 ARG A CA 1
ATOM 567 C C . ARG A 1 73 ? -8.264 -11.394 6.491 1.00 98.31 73 ARG A C 1
ATOM 569 O O . ARG A 1 73 ? -7.738 -11.925 5.520 1.00 98.31 73 ARG A O 1
ATOM 576 N N . VAL A 1 74 ? -7.828 -10.281 7.069 1.00 98.69 74 VAL A N 1
ATOM 577 C CA . VAL A 1 74 ? -6.679 -9.492 6.608 1.00 98.69 74 VAL A CA 1
ATOM 578 C C . VAL A 1 74 ? -5.784 -9.123 7.792 1.00 98.69 74 VAL A C 1
ATOM 580 O O . VAL A 1 74 ? -6.304 -8.953 8.902 1.00 98.69 74 VAL A O 1
ATOM 583 N N . PRO A 1 75 ? -4.458 -9.014 7.603 1.00 98.56 75 PRO A N 1
ATOM 584 C CA . PRO A 1 75 ? -3.557 -8.562 8.653 1.00 98.56 75 PRO A CA 1
ATOM 585 C C . PRO A 1 75 ? -3.668 -7.048 8.838 1.00 98.56 75 PRO A C 1
ATOM 587 O O . PRO A 1 75 ? -3.560 -6.273 7.883 1.00 98.56 75 PRO A O 1
ATOM 590 N N . VAL A 1 76 ? -3.865 -6.633 10.086 1.00 98.56 76 VAL A N 1
ATOM 591 C CA . VAL A 1 76 ? -4.065 -5.238 10.474 1.00 98.56 76 VAL A CA 1
ATOM 592 C C . VAL A 1 76 ? -3.128 -4.868 11.612 1.00 98.56 76 VAL A C 1
ATOM 594 O O . VAL A 1 76 ? -3.054 -5.571 12.621 1.00 98.56 76 VAL A O 1
ATOM 597 N N . ARG A 1 77 ? -2.441 -3.737 11.469 1.00 97.81 77 ARG A N 1
ATOM 598 C CA . ARG A 1 77 ? -1.765 -3.050 12.564 1.00 97.81 77 ARG A CA 1
ATOM 599 C C . ARG A 1 77 ? -2.711 -1.996 13.130 1.00 97.81 77 ARG A C 1
ATOM 601 O O . ARG A 1 77 ? -3.069 -1.048 12.431 1.00 97.81 77 ARG A O 1
ATOM 608 N N . PHE A 1 78 ? -3.101 -2.165 14.389 1.00 97.62 78 PHE A N 1
ATOM 609 C CA . PHE A 1 78 ? -3.881 -1.159 15.105 1.00 97.62 78 PHE A CA 1
ATOM 610 C C . PHE A 1 78 ? -2.962 -0.127 15.748 1.00 97.62 78 PHE A C 1
ATOM 612 O O . PHE A 1 78 ? -1.934 -0.486 16.323 1.00 97.62 78 PHE A O 1
ATOM 619 N N . VAL A 1 79 ? -3.328 1.147 15.624 1.00 96.69 79 VAL A N 1
ATOM 620 C CA . VAL A 1 79 ? -2.587 2.269 16.206 1.00 96.69 79 VAL A CA 1
ATOM 621 C C . VAL A 1 79 ? -3.519 3.214 16.961 1.00 96.69 79 VAL A C 1
ATOM 623 O O . VAL A 1 79 ? -4.617 3.543 16.502 1.00 96.69 79 VAL A O 1
ATOM 626 N N . ASP A 1 80 ? -3.055 3.685 18.116 1.00 96.25 80 ASP A N 1
ATOM 627 C CA . ASP A 1 80 ? -3.776 4.634 18.962 1.00 96.25 80 ASP A CA 1
ATOM 628 C C . ASP A 1 80 ? -3.434 6.068 18.545 1.00 96.25 80 ASP A C 1
ATOM 630 O O . ASP A 1 80 ? -2.508 6.690 19.064 1.00 96.25 80 ASP A O 1
ATOM 634 N N . LEU A 1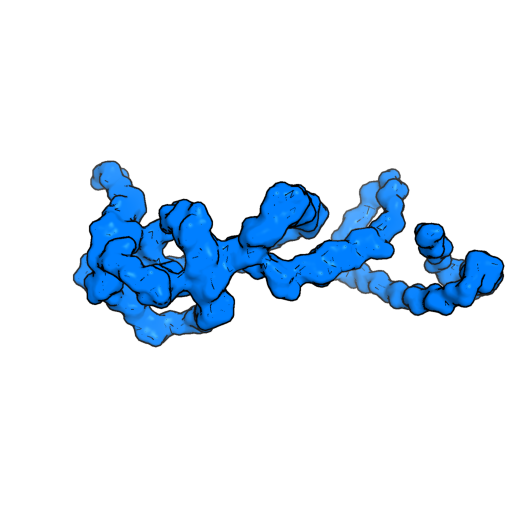 81 ? -4.174 6.584 17.562 1.00 96.19 81 LEU A N 1
ATOM 635 C CA . LEU A 1 81 ? -4.012 7.940 17.035 1.00 96.19 81 LEU A CA 1
ATOM 636 C C . LEU A 1 81 ? -5.316 8.729 17.138 1.00 96.19 81 LEU A C 1
ATOM 638 O O . LEU A 1 81 ? -6.411 8.188 16.937 1.00 96.19 81 LEU A O 1
ATOM 642 N N . THR A 1 82 ? -5.196 10.037 17.374 1.00 97.25 82 THR A N 1
ATOM 643 C CA . THR A 1 82 ? -6.320 10.954 17.154 1.00 97.25 82 THR A CA 1
ATOM 644 C C . THR A 1 82 ? -6.697 10.964 15.677 1.00 97.25 82 THR A C 1
ATOM 646 O O . THR A 1 82 ? -5.892 10.612 14.810 1.00 97.25 82 THR A O 1
ATOM 649 N N . GLN A 1 83 ? -7.908 11.419 15.360 1.00 95.50 83 GLN A N 1
ATOM 650 C CA . GLN A 1 83 ? -8.337 11.532 13.970 1.00 95.50 83 GLN A CA 1
ATOM 651 C C . GLN A 1 83 ? -7.370 12.408 13.155 1.00 95.50 83 GLN A C 1
ATOM 653 O O . GLN A 1 83 ? -6.964 12.017 12.068 1.00 95.50 83 GLN A O 1
ATOM 658 N N . GLN A 1 84 ? -6.915 13.546 13.691 1.00 96.75 84 GLN A N 1
ATOM 659 C CA . GLN A 1 84 ? -5.993 14.440 12.978 1.00 96.75 84 GLN A CA 1
ATOM 660 C C . GLN A 1 84 ? -4.626 13.787 12.731 1.00 96.75 84 GLN A C 1
ATOM 662 O O . GLN A 1 84 ? -4.071 13.929 11.643 1.00 96.75 84 GLN A O 1
ATOM 667 N N . GLN A 1 85 ? -4.101 13.033 13.702 1.00 97.94 85 GLN A N 1
ATOM 668 C CA . GLN A 1 85 ? -2.862 12.270 13.521 1.00 97.94 85 GLN A CA 1
ATOM 669 C C . GLN A 1 85 ? -3.029 11.157 12.483 1.00 97.94 85 GLN A C 1
ATOM 671 O O . GLN A 1 85 ? -2.147 10.968 11.651 1.00 97.94 85 GLN A O 1
ATOM 676 N N . ALA A 1 86 ? -4.168 10.459 12.490 1.00 97.50 86 ALA A N 1
ATOM 677 C CA . ALA A 1 86 ? -4.484 9.444 11.493 1.00 97.50 86 ALA A CA 1
ATOM 678 C C . ALA A 1 86 ? -4.551 10.046 10.081 1.00 97.50 86 ALA A C 1
ATOM 680 O O . ALA A 1 86 ? -3.955 9.503 9.159 1.00 97.50 86 ALA A O 1
ATOM 681 N N . ARG A 1 87 ? -5.194 11.207 9.898 1.00 96.69 87 ARG A N 1
ATOM 682 C CA . ARG A 1 87 ? -5.210 11.907 8.600 1.00 96.69 87 ARG A CA 1
ATOM 683 C C . ARG A 1 87 ? -3.813 12.321 8.144 1.00 96.69 87 ARG A C 1
ATOM 685 O O . ARG A 1 87 ? -3.471 12.107 6.985 1.00 96.69 87 ARG A O 1
ATOM 692 N N . ALA A 1 88 ? -2.996 12.866 9.047 1.00 97.31 88 ALA A N 1
ATOM 693 C CA . ALA A 1 88 ? -1.612 13.214 8.736 1.00 97.31 88 ALA A CA 1
ATOM 694 C C . ALA A 1 88 ? -0.799 11.980 8.314 1.00 97.31 88 ALA A C 1
ATOM 696 O O . ALA A 1 88 ? -0.086 12.035 7.315 1.00 97.31 88 ALA A O 1
ATOM 697 N N . LEU A 1 89 ? -0.956 10.857 9.024 1.00 96.62 89 LEU A N 1
ATOM 698 C CA . LEU A 1 89 ? -0.303 9.596 8.680 1.00 96.62 89 LEU A CA 1
ATOM 699 C C . LEU A 1 89 ? -0.774 9.063 7.322 1.00 96.62 89 LEU A C 1
ATOM 701 O O . LEU A 1 89 ? 0.060 8.675 6.516 1.00 96.62 89 LEU A O 1
ATOM 705 N N . ALA A 1 90 ? -2.079 9.093 7.042 1.00 95.38 90 ALA A N 1
ATOM 706 C CA . ALA A 1 90 ? -2.635 8.654 5.763 1.00 95.38 90 ALA A CA 1
ATOM 707 C C . ALA A 1 90 ? -2.058 9.444 4.575 1.00 95.38 90 ALA A C 1
ATOM 709 O O . ALA A 1 90 ? -1.777 8.879 3.522 1.00 95.38 90 ALA A O 1
ATOM 710 N N . ILE A 1 91 ? -1.857 10.755 4.734 1.00 95.12 91 ILE A N 1
ATOM 711 C CA . ILE A 1 91 ? -1.232 11.589 3.699 1.00 95.12 91 ILE A CA 1
ATOM 712 C C . ILE A 1 91 ? 0.267 11.279 3.592 1.00 95.12 91 ILE A C 1
ATOM 714 O O . ILE A 1 91 ? 0.779 11.132 2.485 1.00 95.12 91 ILE A O 1
ATOM 718 N N . ALA A 1 92 ? 0.963 11.159 4.725 1.00 94.19 92 ALA A N 1
ATOM 719 C CA . ALA A 1 92 ? 2.399 10.902 4.760 1.00 94.19 92 ALA A CA 1
ATOM 720 C C . ALA A 1 92 ? 2.774 9.540 4.152 1.00 94.19 92 ALA A C 1
ATOM 722 O O . ALA A 1 92 ? 3.699 9.489 3.352 1.00 94.19 92 ALA A O 1
ATOM 723 N N . ASP A 1 93 ? 2.038 8.471 4.471 1.00 90.25 93 ASP A N 1
ATOM 724 C CA . ASP A 1 93 ? 2.261 7.111 3.944 1.00 90.25 93 ASP A CA 1
ATOM 725 C C . ASP A 1 93 ? 2.305 7.091 2.409 1.00 90.25 93 ASP A C 1
ATOM 727 O O . ASP A 1 93 ? 3.132 6.424 1.799 1.00 90.25 93 ASP A O 1
ATOM 731 N N . ASN A 1 94 ? 1.460 7.916 1.792 1.00 86.31 94 ASN A N 1
ATOM 732 C CA . ASN A 1 94 ? 1.377 8.068 0.348 1.00 86.31 94 ASN A CA 1
ATOM 733 C C . ASN A 1 94 ? 2.463 9.001 -0.197 1.00 86.31 94 ASN A C 1
ATOM 735 O O . ASN A 1 94 ? 3.237 8.621 -1.072 1.00 86.31 94 ASN A O 1
ATOM 739 N N . ARG A 1 95 ? 2.529 10.229 0.333 1.00 91.94 95 ARG A N 1
ATOM 740 C CA . ARG A 1 95 ? 3.381 11.277 -0.231 1.00 91.94 95 ARG A CA 1
ATOM 741 C C . ARG A 1 95 ? 4.863 10.991 -0.035 1.00 91.94 95 ARG A C 1
ATOM 743 O O . ARG A 1 95 ? 5.652 11.364 -0.888 1.00 91.94 95 ARG A O 1
ATOM 750 N N . LEU A 1 96 ? 5.255 10.367 1.075 1.00 89.94 96 LEU A N 1
ATOM 751 C CA . LEU A 1 96 ? 6.668 10.111 1.356 1.00 89.94 96 LEU A CA 1
ATOM 752 C C . LEU A 1 96 ? 7.278 9.088 0.390 1.00 89.94 96 LEU A C 1
ATOM 754 O O . LEU A 1 96 ? 8.454 9.222 0.072 1.00 89.94 96 LEU A O 1
ATOM 758 N N . GLY A 1 97 ? 6.496 8.123 -0.107 1.00 86.00 97 GLY A N 1
ATOM 759 C CA . GLY A 1 97 ? 6.953 7.200 -1.152 1.00 86.00 97 GLY A CA 1
ATOM 760 C C . GLY A 1 97 ? 7.198 7.902 -2.491 1.00 86.00 97 GLY A C 1
ATOM 761 O O . GLY A 1 97 ? 8.194 7.634 -3.146 1.00 86.00 97 GLY A O 1
ATOM 762 N N . GLU A 1 98 ? 6.347 8.867 -2.853 1.00 88.94 98 GLU A N 1
ATOM 763 C CA . GLU A 1 98 ? 6.470 9.669 -4.086 1.00 88.94 98 GLU A CA 1
ATOM 764 C C . GLU A 1 98 ? 7.656 10.647 -4.082 1.00 88.94 98 GLU A C 1
ATOM 766 O O . GLU A 1 98 ? 7.938 11.272 -5.099 1.00 88.94 98 GLU A O 1
ATOM 771 N N . LEU A 1 99 ? 8.304 10.858 -2.933 1.00 90.00 99 LEU A N 1
ATOM 772 C CA . LEU A 1 99 ? 9.505 11.694 -2.846 1.00 90.00 99 LEU A CA 1
ATOM 773 C C . LEU A 1 99 ? 10.781 10.934 -3.220 1.00 90.00 99 LEU A C 1
ATOM 775 O O . LEU A 1 99 ? 11.832 11.563 -3.308 1.00 90.00 99 LEU A O 1
ATOM 779 N N . ALA A 1 100 ? 10.715 9.608 -3.352 1.00 89.69 100 ALA A N 1
ATOM 780 C CA . ALA A 1 100 ? 11.851 8.799 -3.758 1.00 89.69 100 ALA A CA 1
ATOM 781 C C . ALA A 1 100 ? 11.931 8.730 -5.286 1.00 89.69 100 ALA A C 1
ATOM 783 O O . ALA A 1 100 ? 10.927 8.487 -5.953 1.00 89.69 100 ALA A O 1
ATOM 784 N N . ASP A 1 101 ? 13.140 8.900 -5.814 1.00 92.25 101 ASP A N 1
ATOM 785 C CA . ASP A 1 101 ? 13.436 8.711 -7.229 1.00 92.25 101 ASP A CA 1
ATOM 786 C C . ASP A 1 101 ? 13.951 7.289 -7.478 1.00 92.25 101 ASP A C 1
ATOM 788 O O . ASP A 1 101 ? 14.641 6.700 -6.638 1.00 92.25 101 ASP A O 1
ATOM 792 N N . TRP A 1 102 ? 13.642 6.752 -8.656 1.00 91.94 102 TRP A N 1
ATOM 793 C CA . TRP A 1 102 ? 14.244 5.516 -9.145 1.00 91.94 102 TRP A CA 1
ATOM 794 C C . TRP A 1 102 ? 15.577 5.810 -9.832 1.00 91.94 102 TRP A C 1
ATOM 796 O O . TRP A 1 102 ? 15.697 6.770 -10.592 1.00 91.94 102 TRP A O 1
ATOM 806 N N . ASP A 1 103 ? 16.566 4.947 -9.612 1.00 93.56 103 ASP A N 1
ATOM 807 C CA . ASP A 1 103 ? 17.707 4.853 -10.520 1.00 93.56 103 ASP A CA 1
ATOM 808 C C . ASP A 1 103 ? 17.232 4.114 -11.775 1.00 93.56 103 ASP A C 1
ATOM 810 O O . ASP A 1 103 ? 16.931 2.922 -11.706 1.00 93.56 103 ASP A O 1
ATOM 814 N N . ALA A 1 104 ? 17.093 4.837 -12.889 1.00 88.88 104 ALA A N 1
ATOM 815 C CA . ALA A 1 104 ? 16.502 4.304 -14.116 1.00 88.88 104 ALA A CA 1
ATOM 816 C C . ALA A 1 104 ? 17.267 3.082 -14.646 1.00 88.88 104 ALA A C 1
ATOM 818 O O . ALA A 1 104 ? 16.645 2.076 -14.975 1.00 88.88 104 ALA A O 1
ATOM 819 N N . THR A 1 105 ? 18.601 3.137 -14.635 1.00 88.38 105 THR A N 1
ATOM 820 C CA . THR A 1 105 ? 19.463 2.055 -15.124 1.00 88.38 105 THR A CA 1
ATOM 821 C C . THR A 1 105 ? 19.297 0.793 -14.282 1.00 88.38 105 THR A C 1
ATOM 823 O O . THR A 1 105 ? 19.127 -0.301 -14.817 1.00 88.38 105 THR A O 1
ATOM 826 N N . LEU A 1 106 ? 19.327 0.929 -12.952 1.00 93.06 106 LEU A N 1
ATOM 827 C CA . LEU A 1 106 ? 19.166 -0.218 -12.053 1.00 93.06 106 LEU A CA 1
ATOM 828 C C . LEU A 1 106 ? 17.732 -0.758 -12.049 1.00 93.06 106 LEU A C 1
ATOM 830 O O . LEU A 1 106 ? 17.529 -1.966 -11.904 1.00 93.06 106 LEU A O 1
ATOM 834 N N . LEU A 1 107 ? 16.736 0.119 -12.183 1.00 94.12 107 LEU A N 1
ATOM 835 C CA . LEU A 1 107 ? 15.335 -0.275 -12.293 1.00 94.12 107 LEU A CA 1
ATOM 836 C C . LEU A 1 107 ? 15.122 -1.116 -13.551 1.00 94.12 107 LEU A C 1
ATOM 838 O O . LEU A 1 107 ? 14.580 -2.215 -13.460 1.00 94.12 107 LEU A O 1
ATOM 842 N N . GLU A 1 108 ? 15.582 -0.626 -14.699 1.00 91.19 108 GLU A N 1
ATOM 843 C CA . GLU A 1 108 ? 15.471 -1.325 -15.973 1.00 91.19 108 GLU A CA 1
ATOM 844 C C . GLU A 1 108 ? 16.148 -2.694 -15.929 1.00 91.19 108 GLU A C 1
ATOM 846 O O . GLU A 1 108 ? 15.497 -3.696 -16.235 1.00 91.19 108 GLU A O 1
ATOM 851 N N . SER A 1 109 ? 17.411 -2.765 -15.489 1.00 92.62 109 SER A N 1
ATOM 852 C CA . SER A 1 109 ? 18.127 -4.043 -15.422 1.00 92.62 109 SER A CA 1
ATOM 853 C C . SER A 1 109 ? 17.393 -5.046 -14.530 1.00 92.62 109 SER A C 1
ATOM 855 O O . SER A 1 109 ? 17.245 -6.210 -14.892 1.00 92.62 109 SER A O 1
ATOM 857 N N . THR A 1 110 ? 16.857 -4.580 -13.397 1.00 94.44 110 THR A N 1
ATOM 858 C CA . THR A 1 110 ? 16.072 -5.414 -12.478 1.00 94.44 110 THR A CA 1
ATOM 859 C C . THR A 1 110 ? 14.774 -5.901 -13.128 1.00 94.44 110 THR A C 1
ATOM 861 O O . THR A 1 110 ? 14.423 -7.071 -12.994 1.00 94.44 110 THR A O 1
ATOM 864 N N . LEU A 1 111 ? 14.051 -5.035 -13.845 1.00 94.12 111 LEU A N 1
ATOM 865 C CA . LEU A 1 111 ? 12.810 -5.412 -14.527 1.00 94.12 111 LEU A CA 1
ATOM 866 C C . LEU A 1 111 ? 13.071 -6.403 -15.671 1.00 94.12 111 LEU A C 1
ATOM 868 O O . LEU A 1 111 ? 12.309 -7.356 -15.821 1.00 94.12 111 LEU A O 1
ATOM 872 N N . ARG A 1 112 ? 14.160 -6.246 -16.434 1.00 91.31 112 ARG A N 1
ATOM 873 C CA . ARG A 1 112 ? 14.558 -7.218 -17.468 1.00 91.31 112 ARG A CA 1
ATOM 874 C C . ARG A 1 112 ? 14.872 -8.583 -16.858 1.00 91.31 112 ARG A C 1
ATOM 876 O O . ARG A 1 112 ? 14.310 -9.581 -17.296 1.00 91.31 112 ARG A O 1
ATOM 883 N N . GLU A 1 113 ? 15.681 -8.620 -15.797 1.00 93.31 113 GLU A N 1
ATOM 884 C CA . GLU A 1 113 ? 16.010 -9.863 -15.084 1.00 93.31 113 GLU A CA 1
ATOM 885 C C . GLU A 1 113 ? 14.760 -10.575 -14.539 1.00 93.31 113 GLU A C 1
ATOM 887 O O . GLU A 1 113 ? 14.644 -11.798 -14.643 1.00 93.31 113 GLU A O 1
ATOM 892 N N . LEU A 1 114 ? 13.803 -9.820 -13.986 1.00 93.25 114 LEU A N 1
ATOM 893 C CA . LEU A 1 114 ? 12.526 -10.371 -13.527 1.00 93.25 114 LEU A CA 1
ATOM 894 C C . LEU A 1 114 ? 11.702 -10.935 -14.686 1.00 93.25 114 LEU A C 1
ATOM 896 O O . LEU A 1 114 ? 11.182 -12.040 -14.563 1.00 93.25 114 LEU A O 1
ATOM 900 N N . GLY A 1 115 ? 11.607 -10.212 -15.804 1.00 91.38 115 GLY A N 1
ATOM 901 C CA . GLY A 1 115 ? 10.865 -10.656 -16.984 1.00 91.38 115 GLY A CA 1
ATOM 902 C C . GLY A 1 115 ? 11.467 -11.893 -17.655 1.00 91.38 115 GLY A C 1
ATOM 903 O O . GLY A 1 115 ? 10.725 -12.761 -18.119 1.00 91.38 115 GLY A O 1
ATOM 904 N N . ASP A 1 116 ? 12.796 -12.001 -17.682 1.00 91.38 116 ASP A N 1
ATOM 905 C CA . ASP A 1 116 ? 13.514 -13.172 -18.199 1.00 91.38 116 ASP A CA 1
ATOM 906 C C . ASP A 1 116 ? 13.299 -14.412 -17.322 1.00 91.38 116 ASP A C 1
ATOM 908 O O . ASP A 1 116 ? 13.280 -15.541 -17.821 1.00 91.38 116 ASP A O 1
ATOM 912 N N . PHE A 1 117 ? 13.131 -14.209 -16.013 1.00 93.12 117 PHE A N 1
ATOM 913 C CA . PHE A 1 117 ? 12.809 -15.275 -15.074 1.00 93.12 117 PHE A CA 1
ATOM 914 C C . PHE A 1 117 ? 11.333 -15.688 -15.167 1.00 93.12 117 PHE A C 1
ATOM 916 O O . PHE A 1 117 ? 11.035 -16.868 -15.360 1.00 93.12 117 PHE A O 1
ATOM 923 N N . ASP A 1 118 ? 10.420 -14.723 -15.031 1.00 89.56 118 ASP A N 1
ATOM 924 C CA . ASP A 1 118 ? 8.973 -14.909 -15.130 1.00 89.56 118 ASP A CA 1
ATOM 925 C C . ASP A 1 118 ? 8.266 -13.582 -15.458 1.00 89.56 118 ASP A C 1
ATOM 927 O O . ASP A 1 118 ? 8.152 -12.678 -14.628 1.00 89.56 118 ASP A O 1
ATOM 931 N N . GLN A 1 119 ? 7.713 -13.497 -16.669 1.00 87.75 119 GLN A N 1
ATOM 932 C CA . GLN A 1 119 ? 6.972 -12.325 -17.146 1.00 87.75 119 GLN A CA 1
ATOM 933 C C . GLN A 1 119 ? 5.784 -11.937 -16.250 1.00 87.75 119 GLN A C 1
ATOM 935 O O . GLN A 1 119 ? 5.463 -10.755 -16.146 1.00 87.75 119 GLN A O 1
ATOM 940 N N . SER A 1 120 ? 5.151 -12.891 -15.560 1.00 88.06 120 SER A N 1
ATOM 941 C CA . SER A 1 120 ? 4.021 -12.599 -14.665 1.00 88.06 120 SER A CA 1
ATOM 942 C C . SER A 1 120 ? 4.423 -11.773 -13.439 1.00 88.06 120 SER A C 1
ATOM 944 O O . SER A 1 120 ? 3.591 -11.074 -12.857 1.00 88.06 120 SER A O 1
ATOM 946 N N . LEU A 1 121 ? 5.713 -11.770 -13.082 1.00 89.75 121 LEU A N 1
ATOM 947 C CA . LEU A 1 121 ? 6.223 -10.938 -11.997 1.00 89.75 121 LEU A CA 1
ATOM 948 C C . LEU A 1 121 ? 6.232 -9.452 -12.363 1.00 89.75 121 LEU A C 1
ATOM 950 O O . LEU A 1 121 ? 6.189 -8.611 -11.468 1.00 89.75 121 LEU A O 1
ATOM 954 N N . LEU A 1 122 ? 6.230 -9.095 -13.649 1.00 91.44 122 LEU A N 1
ATOM 955 C CA . LEU A 1 122 ? 6.158 -7.691 -14.052 1.00 91.44 122 LEU A CA 1
ATOM 956 C C . LEU A 1 122 ? 4.786 -7.081 -13.735 1.00 91.44 122 LEU A C 1
ATOM 958 O O . LEU A 1 122 ? 4.710 -5.935 -13.283 1.00 91.44 122 LEU A O 1
ATOM 962 N N . ASP A 1 123 ? 3.718 -7.875 -13.839 1.00 87.81 123 ASP A N 1
ATOM 963 C CA . ASP A 1 123 ? 2.335 -7.458 -13.577 1.00 87.81 123 ASP A CA 1
ATOM 964 C C . ASP A 1 123 ? 2.061 -7.076 -12.114 1.00 87.81 123 ASP A C 1
ATOM 966 O O . ASP A 1 123 ? 1.058 -6.402 -11.829 1.00 87.81 123 ASP A O 1
ATOM 970 N N . VAL A 1 124 ? 2.921 -7.520 -11.190 1.00 89.81 124 VAL A N 1
ATOM 971 C CA . VAL A 1 124 ? 2.832 -7.230 -9.748 1.00 89.81 124 VAL A CA 1
ATOM 972 C C . VAL A 1 124 ? 3.735 -6.079 -9.308 1.00 89.81 124 VAL A C 1
ATOM 974 O O . VAL A 1 124 ? 3.563 -5.578 -8.197 1.00 89.81 124 VAL A O 1
ATOM 977 N N . THR A 1 125 ? 4.666 -5.627 -10.157 1.00 90.56 125 THR A N 1
ATOM 978 C CA . THR A 1 125 ? 5.569 -4.504 -9.833 1.00 90.56 125 THR A CA 1
ATOM 979 C C . THR A 1 125 ? 4.876 -3.144 -9.873 1.00 90.56 125 THR A C 1
ATOM 981 O O . THR A 1 125 ? 5.327 -2.206 -9.222 1.00 90.56 125 THR A O 1
ATOM 984 N N . GLY A 1 126 ? 3.784 -3.035 -10.635 1.00 89.00 126 GLY A N 1
ATOM 985 C CA . GLY A 1 126 ? 3.136 -1.760 -10.944 1.00 89.00 126 GLY A CA 1
ATOM 986 C C . GLY A 1 126 ? 3.723 -1.028 -12.156 1.00 89.00 126 GLY A C 1
ATOM 987 O O . GLY A 1 126 ? 3.164 -0.006 -12.530 1.00 89.00 126 GLY A O 1
ATOM 988 N N . PHE A 1 127 ? 4.770 -1.560 -12.801 1.00 90.75 127 PHE A N 1
ATOM 989 C CA . PHE A 1 127 ? 5.387 -0.963 -13.995 1.00 90.75 127 PHE A CA 1
ATOM 990 C C . PHE A 1 127 ? 4.850 -1.502 -15.321 1.00 90.75 127 PHE A C 1
ATOM 992 O O . PHE A 1 127 ? 5.282 -1.038 -16.367 1.00 90.75 127 PHE A O 1
ATOM 999 N N . ALA A 1 128 ? 3.915 -2.457 -15.303 1.00 84.75 128 ALA A N 1
ATOM 1000 C CA . ALA A 1 128 ? 3.456 -3.168 -16.501 1.00 84.75 128 ALA A CA 1
ATOM 1001 C C . ALA A 1 128 ? 3.039 -2.247 -17.668 1.00 84.75 128 ALA A C 1
ATOM 1003 O O . ALA A 1 128 ? 3.343 -2.547 -18.816 1.00 84.75 128 ALA A O 1
ATOM 1004 N N . GLU A 1 129 ? 2.388 -1.113 -17.383 1.00 83.06 129 GLU A N 1
ATOM 1005 C CA . GLU A 1 129 ? 1.953 -0.145 -18.408 1.00 83.06 129 GLU A CA 1
ATOM 1006 C C . GLU A 1 129 ? 3.079 0.790 -18.893 1.00 83.06 129 GLU A C 1
ATOM 1008 O O . GLU A 1 129 ? 2.934 1.458 -19.914 1.00 83.06 129 GLU A O 1
ATOM 1013 N N . GLU A 1 130 ? 4.204 0.836 -18.179 1.00 85.44 130 GLU A N 1
ATOM 1014 C CA . GLU A 1 130 ? 5.345 1.724 -18.433 1.00 85.44 130 GLU A CA 1
ATOM 1015 C C . GLU A 1 130 ? 6.558 0.973 -19.007 1.00 85.44 130 GLU A C 1
ATOM 1017 O O . GLU A 1 130 ? 7.496 1.617 -19.481 1.00 85.44 130 GLU A O 1
ATOM 1022 N N . LEU A 1 131 ? 6.537 -0.368 -19.020 1.00 84.81 131 LEU A N 1
ATOM 1023 C CA . LEU A 1 131 ? 7.649 -1.218 -19.469 1.00 84.81 131 LEU A CA 1
ATOM 1024 C C . LEU A 1 131 ? 8.152 -0.848 -20.863 1.00 84.81 131 LEU A C 1
ATOM 1026 O O . LEU A 1 131 ? 9.353 -0.685 -21.041 1.00 84.81 131 LEU A O 1
ATOM 1030 N N . ASP A 1 132 ? 7.248 -0.658 -21.828 1.00 80.94 132 ASP A N 1
ATOM 1031 C CA . ASP A 1 132 ? 7.623 -0.300 -23.201 1.00 80.94 132 ASP A CA 1
ATOM 1032 C C . ASP A 1 132 ? 8.412 1.015 -23.232 1.00 80.94 132 ASP A C 1
ATOM 1034 O O . ASP A 1 132 ? 9.398 1.142 -23.954 1.00 80.94 132 ASP A O 1
ATOM 1038 N N . SER A 1 133 ? 8.009 1.991 -22.415 1.00 81.25 133 SER A N 1
ATOM 1039 C CA . SER A 1 133 ? 8.687 3.285 -22.328 1.00 81.25 133 SER A CA 1
ATOM 1040 C C . SER A 1 133 ? 10.023 3.212 -21.589 1.00 81.25 133 SER A C 1
ATOM 1042 O O . SER A 1 133 ? 10.946 3.930 -21.960 1.00 81.25 133 SER A O 1
ATOM 1044 N N . LEU A 1 134 ? 10.136 2.340 -20.582 1.00 80.31 134 LEU A N 1
ATOM 1045 C CA . LEU A 1 134 ? 11.364 2.118 -19.819 1.00 80.31 134 LEU A CA 1
ATOM 1046 C C . LEU A 1 134 ? 12.402 1.381 -20.669 1.00 80.31 134 LEU A C 1
ATOM 1048 O O . LEU A 1 134 ? 13.524 1.848 -20.793 1.00 80.31 134 LEU A O 1
ATOM 1052 N N . PHE A 1 135 ? 11.999 0.301 -21.338 1.00 77.69 135 PHE A N 1
ATOM 1053 C CA . PHE A 1 135 ? 12.879 -0.521 -22.171 1.00 77.69 135 PHE A CA 1
ATOM 1054 C C . PHE A 1 135 ? 13.267 0.124 -23.504 1.00 77.69 135 PHE A C 1
ATOM 1056 O O . PHE A 1 135 ? 14.228 -0.313 -24.133 1.00 77.69 135 PHE A O 1
ATOM 1063 N N . SER A 1 136 ? 12.542 1.157 -23.944 1.00 69.06 136 SER A N 1
ATOM 1064 C CA . SER A 1 136 ? 12.907 1.932 -25.138 1.00 69.06 136 SER A CA 1
ATOM 1065 C C . SER A 1 136 ? 13.962 3.009 -24.858 1.00 69.06 136 SER A C 1
ATOM 1067 O O . SER A 1 136 ? 14.518 3.554 -25.807 1.00 69.06 136 SER A O 1
ATOM 1069 N N . GLN A 1 137 ? 14.261 3.334 -23.589 1.00 57.72 137 GLN A N 1
ATOM 1070 C CA . GLN A 1 137 ? 15.310 4.315 -23.261 1.00 57.72 137 GLN A CA 1
ATOM 1071 C C . GLN A 1 137 ? 16.728 3.807 -23.592 1.00 57.72 137 GLN A C 1
ATOM 1073 O O . GLN A 1 137 ? 17.656 4.613 -23.661 1.00 57.72 137 GLN A O 1
ATOM 1078 N N . GLU A 1 138 ? 16.897 2.508 -23.866 1.00 48.00 138 GLU A N 1
ATOM 1079 C CA . GLU A 1 138 ? 18.179 1.899 -24.244 1.00 48.00 138 GLU A CA 1
ATOM 1080 C C . GLU A 1 138 ? 18.604 2.127 -25.707 1.00 48.00 138 GLU A C 1
ATOM 1082 O O . GLU A 1 138 ? 19.803 2.067 -25.987 1.00 48.00 138 GLU A O 1
ATOM 1087 N N . ASP A 1 139 ? 17.706 2.483 -26.633 1.00 41.91 139 ASP A N 1
ATOM 1088 C CA . ASP A 1 139 ? 18.117 2.738 -28.031 1.00 41.91 139 ASP A CA 1
ATOM 1089 C C . ASP A 1 139 ? 18.817 4.105 -28.227 1.00 41.91 139 ASP A C 1
ATOM 1091 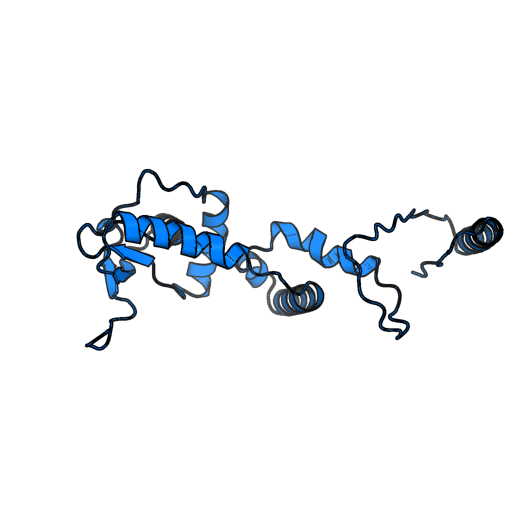O O . ASP A 1 139 ? 19.382 4.378 -29.289 1.00 41.91 139 ASP A O 1
ATOM 1095 N N . ASP A 1 140 ? 18.887 4.935 -27.177 1.00 38.53 140 ASP A N 1
ATOM 1096 C CA . ASP A 1 140 ? 19.587 6.229 -27.178 1.00 38.53 140 ASP A CA 1
ATOM 1097 C C . ASP A 1 140 ? 20.976 6.186 -26.490 1.00 38.53 140 ASP A C 1
ATOM 1099 O O . ASP A 1 140 ? 21.640 7.221 -26.321 1.00 38.53 140 ASP A O 1
ATOM 1103 N N . GLY A 1 141 ? 21.451 4.993 -26.110 1.00 38.94 141 GLY A N 1
ATOM 1104 C CA . GLY A 1 141 ? 22.702 4.760 -25.384 1.00 38.94 141 GLY A CA 1
ATOM 1105 C C . GLY A 1 141 ? 23.965 4.716 -26.252 1.00 38.94 141 GLY A C 1
ATOM 1106 O O . GLY A 1 141 ? 24.620 3.679 -26.355 1.00 38.94 141 GLY A O 1
ATOM 1107 N N . PHE A 1 142 ? 24.393 5.843 -26.829 1.00 40.16 142 PHE A N 1
ATOM 1108 C CA . PHE A 1 142 ? 25.777 5.960 -27.307 1.00 40.16 142 PHE A CA 1
ATOM 1109 C C . PHE A 1 142 ? 26.741 6.201 -26.138 1.00 40.16 142 PHE A C 1
ATOM 1111 O O . PHE A 1 142 ? 26.834 7.312 -25.630 1.00 40.16 142 PHE A O 1
ATOM 1118 N N . GLY A 1 143 ? 27.465 5.139 -25.774 1.00 37.44 143 GLY A N 1
ATOM 1119 C CA . GLY A 1 143 ? 28.838 5.123 -25.252 1.00 37.44 143 GLY A CA 1
ATOM 1120 C C . GLY A 1 143 ? 29.271 6.240 -24.299 1.00 37.44 143 GLY A C 1
ATOM 1121 O O . GLY A 1 143 ? 29.644 7.325 -24.732 1.00 37.44 143 GLY A O 1
ATOM 1122 N N . ASP A 1 144 ? 29.363 5.884 -23.018 1.00 40.72 144 ASP A N 1
ATOM 1123 C CA . ASP A 1 144 ? 30.234 6.510 -22.020 1.00 40.72 144 ASP A CA 1
ATOM 1124 C C . ASP A 1 144 ? 31.660 6.709 -22.575 1.00 40.72 144 ASP A C 1
ATOM 1126 O O . ASP A 1 144 ? 32.445 5.764 -22.679 1.00 40.72 144 ASP A O 1
ATOM 1130 N N . ASP A 1 145 ? 32.006 7.949 -22.932 1.00 36.72 145 ASP A N 1
ATOM 1131 C CA . ASP A 1 145 ? 33.385 8.403 -23.070 1.00 36.72 145 ASP A CA 1
ATOM 1132 C C . ASP A 1 145 ? 33.824 9.171 -21.818 1.00 36.72 145 ASP A C 1
ATOM 1134 O O . ASP A 1 145 ? 34.132 10.359 -21.852 1.00 36.72 145 ASP A O 1
ATOM 1138 N N . GLY A 1 146 ? 33.877 8.449 -20.693 1.00 43.75 146 GLY A N 1
ATOM 1139 C CA . GLY A 1 146 ? 34.634 8.727 -19.471 1.00 43.75 146 GLY A CA 1
ATOM 1140 C C . GLY A 1 146 ? 35.206 10.137 -19.308 1.00 43.75 146 GLY A C 1
ATOM 1141 O O . GLY A 1 146 ? 36.420 10.331 -19.209 1.00 43.75 146 GLY A O 1
ATOM 1142 N N . SER A 1 147 ? 34.326 11.125 -19.190 1.00 37.47 147 SER A N 1
ATOM 1143 C CA . SER A 1 147 ? 34.653 12.435 -18.651 1.00 37.47 147 SER A CA 1
ATOM 1144 C C . SER A 1 147 ? 33.473 12.911 -17.819 1.00 37.47 147 SER A C 1
ATOM 1146 O O . SER A 1 147 ? 32.453 13.372 -18.318 1.00 37.47 147 SER A O 1
ATOM 1148 N N . GLY A 1 148 ? 33.612 12.747 -16.503 1.00 43.62 148 GLY A N 1
ATOM 1149 C CA . GLY A 1 148 ? 32.664 13.268 -15.532 1.00 43.62 148 GLY A CA 1
ATOM 1150 C C . GLY A 1 148 ? 32.490 14.774 -15.711 1.00 43.62 148 GLY A C 1
ATOM 1151 O O . GLY A 1 148 ? 33.301 15.567 -15.237 1.00 43.62 148 GLY A O 1
ATOM 1152 N N . ALA A 1 149 ? 31.408 15.159 -16.372 1.00 38.44 149 ALA A N 1
ATOM 1153 C CA . ALA A 1 149 ? 30.819 16.479 -16.311 1.00 38.44 149 ALA A CA 1
ATOM 1154 C C . ALA A 1 149 ? 29.336 16.255 -16.031 1.00 38.44 149 ALA A C 1
ATOM 1156 O O . ALA A 1 149 ? 28.656 15.562 -16.781 1.00 38.44 149 ALA A O 1
ATOM 1157 N N . GLY A 1 150 ? 28.890 16.757 -14.880 1.00 38.38 150 GLY A N 1
ATOM 1158 C CA . GLY A 1 150 ? 27.578 16.481 -14.315 1.00 38.38 150 GLY A CA 1
ATOM 1159 C C . GLY A 1 150 ? 26.447 16.629 -15.326 1.00 38.38 150 GLY A C 1
ATOM 1160 O O . GLY A 1 150 ? 26.438 17.552 -16.141 1.00 38.38 150 GLY A O 1
ATOM 1161 N N . ASN A 1 151 ? 25.487 15.715 -15.224 1.00 46.81 151 ASN A N 1
ATOM 1162 C CA . ASN A 1 151 ? 24.193 15.853 -15.859 1.00 46.81 151 ASN A CA 1
ATOM 1163 C C . ASN A 1 151 ? 23.528 17.104 -15.260 1.00 46.81 151 ASN A C 1
ATOM 1165 O O . ASN A 1 151 ? 23.019 17.061 -14.142 1.00 46.81 151 ASN A O 1
ATOM 1169 N N . ASP A 1 152 ? 23.665 18.250 -15.928 1.00 50.69 152 ASP A N 1
ATOM 1170 C CA . ASP A 1 152 ? 23.005 19.495 -15.546 1.00 50.69 152 ASP A CA 1
ATOM 1171 C C . ASP A 1 152 ? 21.530 19.376 -15.953 1.00 50.69 152 ASP A C 1
ATOM 1173 O O . ASP A 1 152 ? 21.230 19.441 -17.149 1.00 50.69 152 ASP A O 1
ATOM 1177 N N . PRO A 1 153 ? 20.596 19.228 -14.995 1.00 54.00 153 PRO A N 1
ATOM 1178 C CA . PRO A 1 153 ? 19.182 19.021 -15.294 1.00 54.00 153 PRO A CA 1
ATOM 1179 C C . PRO A 1 153 ? 18.524 20.240 -15.964 1.00 54.00 153 PRO A C 1
ATOM 1181 O O . PRO A 1 153 ? 17.350 20.184 -16.321 1.00 54.00 153 PRO A O 1
ATOM 1184 N N . THR A 1 154 ? 19.246 21.355 -16.140 1.00 51.84 154 THR A N 1
ATOM 1185 C CA . THR A 1 154 ? 18.763 22.545 -16.855 1.00 51.84 154 THR A CA 1
ATOM 1186 C C . THR A 1 154 ? 19.186 22.603 -18.324 1.00 51.84 154 THR A C 1
ATOM 1188 O O . THR A 1 154 ? 18.686 23.446 -19.076 1.00 51.84 154 THR A O 1
ATOM 1191 N N . LYS A 1 155 ? 20.071 21.706 -18.773 1.00 58.91 155 LYS A N 1
ATOM 1192 C CA . LYS A 1 155 ? 20.573 21.696 -20.146 1.00 58.91 155 LYS A CA 1
ATOM 1193 C C . LYS A 1 155 ? 19.697 20.805 -21.028 1.00 58.91 155 LYS A C 1
ATOM 1195 O O . LYS A 1 155 ? 19.854 19.592 -21.067 1.00 58.91 155 LYS A O 1
ATOM 1200 N N . LEU A 1 156 ? 18.779 21.428 -21.761 1.00 55.84 156 LEU A N 1
ATOM 1201 C CA . LEU A 1 156 ? 17.957 20.738 -22.756 1.00 55.84 156 LEU A CA 1
ATOM 1202 C C . LEU A 1 156 ? 18.803 20.407 -23.994 1.00 55.84 156 LEU A C 1
ATOM 1204 O O . LEU A 1 156 ? 19.294 21.312 -24.674 1.00 55.84 156 LEU A O 1
ATOM 1208 N N . GLU A 1 157 ? 18.956 19.120 -24.296 1.00 64.56 157 GLU A N 1
ATOM 1209 C CA . GLU A 1 157 ? 19.493 18.647 -25.572 1.00 64.56 157 GLU A CA 1
ATOM 1210 C C . GLU A 1 157 ? 18.345 18.295 -26.520 1.00 64.56 157 GLU A C 1
ATOM 1212 O O . GLU A 1 157 ? 17.409 17.593 -26.149 1.00 64.56 157 GLU A O 1
ATOM 1217 N N . TYR A 1 158 ? 18.420 18.781 -27.759 1.00 71.62 158 TYR A N 1
ATOM 1218 C CA . TYR A 1 158 ? 17.446 18.478 -28.806 1.00 71.62 158 TYR A CA 1
ATOM 1219 C C . TYR A 1 158 ? 18.122 17.622 -29.872 1.00 71.62 158 TYR A C 1
ATOM 1221 O O . TYR A 1 158 ? 19.211 17.962 -30.339 1.00 71.62 158 TYR A O 1
ATOM 1229 N N . ARG A 1 159 ? 17.478 16.519 -30.259 1.00 80.88 159 ARG A N 1
ATOM 1230 C CA . ARG A 1 159 ? 18.001 15.563 -31.242 1.00 80.88 159 ARG A CA 1
ATOM 1231 C C . ARG A 1 159 ? 16.997 15.367 -32.375 1.00 80.88 159 ARG A C 1
ATOM 1233 O O . ARG A 1 159 ? 15.791 15.483 -32.172 1.00 80.88 159 ARG A O 1
ATOM 1240 N N . VAL A 1 160 ? 17.512 15.099 -33.574 1.00 75.50 160 VAL A N 1
ATOM 1241 C CA . VAL A 1 160 ? 16.722 14.773 -34.768 1.00 75.50 160 VAL A CA 1
ATOM 1242 C C . VAL A 1 160 ? 17.166 13.400 -35.252 1.00 75.50 160 VAL A C 1
ATOM 1244 O O . VAL A 1 160 ? 18.344 13.209 -35.547 1.00 75.50 160 VAL A O 1
ATOM 1247 N N . VAL A 1 161 ? 16.223 12.462 -35.338 1.00 82.06 161 VAL A N 1
ATOM 1248 C CA . VAL A 1 161 ? 16.447 11.123 -35.896 1.00 82.06 161 VAL A CA 1
ATOM 1249 C C . VAL A 1 161 ? 16.032 11.137 -37.362 1.00 82.06 161 VAL A C 1
ATOM 1251 O O . VAL A 1 161 ? 14.970 11.655 -37.710 1.00 82.06 161 VAL A O 1
ATOM 1254 N N . ILE A 1 162 ? 16.894 10.611 -38.232 1.00 82.56 162 ILE A N 1
ATOM 1255 C CA . ILE A 1 162 ? 16.666 10.570 -39.678 1.00 82.56 162 ILE A CA 1
ATOM 1256 C C . ILE A 1 162 ? 16.819 9.126 -40.148 1.00 82.56 162 ILE A C 1
ATOM 1258 O O . ILE A 1 162 ? 17.915 8.566 -40.096 1.00 82.56 162 ILE A O 1
ATOM 1262 N N . GLU A 1 163 ? 15.730 8.543 -40.642 1.00 84.19 163 GLU A N 1
ATOM 1263 C CA . GLU A 1 163 ? 15.751 7.237 -41.299 1.00 84.19 163 GLU A CA 1
ATOM 1264 C C . GLU A 1 163 ? 16.411 7.355 -42.679 1.00 84.19 163 GLU A C 1
ATOM 1266 O O . GLU A 1 163 ? 16.019 8.178 -43.510 1.00 84.19 163 GLU A O 1
ATOM 1271 N N . ASN A 1 164 ? 17.432 6.534 -42.923 1.00 84.75 164 ASN A N 1
ATOM 1272 C CA . ASN A 1 164 ? 18.145 6.471 -44.196 1.00 84.75 164 ASN A CA 1
ATOM 1273 C C . ASN A 1 164 ? 17.855 5.129 -44.880 1.00 84.75 164 ASN A C 1
ATOM 1275 O O . ASN A 1 164 ? 17.727 4.102 -44.221 1.00 84.75 164 ASN A O 1
ATOM 1279 N N . LEU A 1 165 ? 17.769 5.140 -46.209 1.00 85.56 165 LEU A N 1
ATOM 1280 C CA . LEU A 1 165 ? 17.505 3.965 -47.040 1.00 85.56 165 LEU A CA 1
ATOM 1281 C C . LEU A 1 165 ? 18.646 2.941 -46.974 1.00 85.56 165 LEU A C 1
ATOM 1283 O O . LEU A 1 165 ? 18.400 1.742 -47.072 1.00 85.56 165 LEU A O 1
ATOM 1287 N N . ASP A 1 166 ? 19.888 3.416 -46.863 1.00 84.75 166 ASP A N 1
ATOM 1288 C CA . ASP A 1 166 ? 21.086 2.588 -46.767 1.00 84.75 166 ASP A CA 1
ATOM 1289 C C . ASP A 1 166 ? 22.240 3.308 -46.037 1.00 84.75 166 ASP A C 1
ATOM 1291 O O . ASP A 1 166 ? 22.200 4.513 -45.765 1.00 84.75 166 ASP A O 1
ATOM 1295 N N . GLU A 1 167 ? 23.302 2.553 -45.746 1.00 84.12 167 GLU A N 1
ATOM 1296 C CA . GLU A 1 167 ? 24.520 3.033 -45.077 1.00 84.12 167 GLU A CA 1
ATOM 1297 C C . GLU A 1 167 ? 25.234 4.141 -45.875 1.00 84.12 167 GLU A C 1
ATOM 1299 O O . GLU A 1 167 ? 25.822 5.063 -45.308 1.00 84.12 167 GLU A O 1
ATOM 1304 N N . LYS A 1 168 ? 25.152 4.114 -47.214 1.00 86.19 168 LYS A N 1
ATOM 1305 C CA . LYS A 1 168 ? 25.782 5.139 -48.062 1.00 86.19 168 LYS A CA 1
ATOM 1306 C C . LYS A 1 168 ? 25.073 6.481 -47.924 1.00 86.19 168 LYS A C 1
ATOM 1308 O O . LYS A 1 168 ? 25.732 7.523 -47.897 1.00 86.19 168 LYS A O 1
ATOM 1313 N N . GLN A 1 169 ? 23.746 6.465 -47.850 1.00 89.44 169 GLN A N 1
ATOM 1314 C CA . GLN A 1 169 ? 22.938 7.652 -47.627 1.00 89.44 169 GLN A CA 1
ATOM 1315 C C . GLN A 1 169 ? 23.204 8.226 -46.235 1.00 89.44 169 GLN A C 1
ATOM 1317 O O . GLN A 1 169 ? 23.416 9.434 -46.123 1.00 89.44 169 GLN A O 1
ATOM 1322 N N . GLN A 1 170 ? 23.292 7.367 -45.216 1.00 90.25 170 GLN A N 1
ATOM 1323 C CA . GLN A 1 170 ? 23.639 7.769 -43.854 1.00 90.25 170 GLN A CA 1
ATOM 1324 C C . GLN A 1 170 ? 25.015 8.447 -43.798 1.00 90.25 170 GLN A C 1
ATOM 1326 O O . GLN A 1 170 ? 25.120 9.577 -43.321 1.00 90.25 170 GLN A O 1
ATOM 1331 N N . ALA A 1 171 ? 26.055 7.819 -44.355 1.00 86.75 171 ALA A N 1
ATOM 1332 C CA . ALA A 1 171 ? 27.407 8.377 -44.374 1.00 86.75 171 ALA A CA 1
ATOM 1333 C C . ALA A 1 171 ? 27.468 9.731 -45.105 1.00 86.75 171 ALA A C 1
ATOM 1335 O O . ALA A 1 171 ? 28.079 10.683 -44.620 1.00 86.75 171 ALA A O 1
ATOM 1336 N N . SER A 1 172 ? 26.783 9.851 -46.250 1.00 89.19 172 SER A N 1
ATOM 1337 C CA . SER A 1 172 ? 26.729 11.111 -47.001 1.00 89.19 172 SER A CA 1
ATOM 1338 C C . SER A 1 172 ? 25.988 12.220 -46.250 1.00 89.19 172 SER A C 1
ATOM 1340 O O . SER A 1 172 ? 26.331 13.395 -46.402 1.00 89.19 172 SER A O 1
ATOM 1342 N N . LEU A 1 173 ? 24.960 11.877 -45.472 1.00 90.81 173 LEU A N 1
ATOM 1343 C CA . LEU A 1 173 ? 24.193 12.840 -44.689 1.00 90.81 173 LEU A CA 1
ATOM 1344 C C . LEU A 1 173 ? 24.969 13.320 -43.459 1.00 90.81 173 LEU A C 1
ATOM 1346 O O . LEU A 1 173 ? 24.996 14.523 -43.206 1.00 90.81 173 LEU A O 1
ATOM 1350 N N . VAL A 1 174 ? 25.644 12.409 -42.756 1.00 88.19 174 VAL A N 1
ATOM 1351 C CA . VAL A 1 174 ? 26.530 12.736 -41.628 1.00 88.19 174 VAL A CA 1
ATOM 1352 C C . VAL A 1 174 ? 27.602 13.730 -42.071 1.00 88.19 174 VAL A C 1
ATOM 1354 O O . VAL A 1 174 ? 27.705 14.806 -41.492 1.00 88.19 174 VAL A O 1
ATOM 1357 N N . GLU A 1 175 ? 28.306 13.453 -43.173 1.00 90.69 175 GLU A N 1
ATOM 1358 C CA . GLU A 1 175 ? 29.358 14.348 -43.676 1.00 90.69 175 GLU A CA 1
ATOM 1359 C C . GLU A 1 175 ? 28.826 15.754 -44.030 1.00 90.69 175 GLU A C 1
ATOM 1361 O O . GLU A 1 175 ? 29.526 16.758 -43.876 1.00 90.69 175 GLU A O 1
ATOM 1366 N N . LYS A 1 176 ? 27.583 15.855 -44.525 1.00 92.75 176 LYS A N 1
ATOM 1367 C CA . LYS A 1 176 ? 26.949 17.150 -44.827 1.00 92.75 176 LYS A CA 1
ATOM 1368 C C . LYS A 1 176 ? 26.632 17.932 -43.558 1.00 92.75 176 LYS A C 1
ATOM 1370 O O . LYS A 1 176 ? 26.971 19.108 -43.481 1.00 92.75 176 LYS A O 1
ATOM 1375 N N . LEU A 1 177 ? 26.006 17.287 -42.581 1.00 91.50 177 LEU A N 1
ATOM 1376 C CA . LEU A 1 177 ? 25.590 17.935 -41.340 1.00 91.50 177 LEU A CA 1
ATOM 1377 C C . LEU A 1 177 ? 26.799 18.329 -40.474 1.00 91.50 177 LEU A C 1
ATOM 1379 O O . LEU A 1 177 ? 26.808 19.415 -39.896 1.00 91.50 177 LEU A O 1
ATOM 1383 N N . GLU A 1 178 ? 27.869 17.533 -40.470 1.00 89.00 178 GLU A N 1
ATOM 1384 C CA . GLU A 1 178 ? 29.129 17.901 -39.812 1.00 89.00 178 GLU A CA 1
ATOM 1385 C C . GLU A 1 178 ? 29.767 19.148 -40.438 1.00 89.00 178 GLU A C 1
ATOM 1387 O O . GLU A 1 178 ? 30.254 20.026 -39.724 1.00 89.00 178 GLU A O 1
ATOM 1392 N N . LYS A 1 179 ? 29.714 19.286 -41.772 1.00 91.12 179 LYS A N 1
ATOM 1393 C CA . LYS A 1 179 ? 30.165 20.509 -42.467 1.00 91.12 179 LYS A CA 1
ATOM 1394 C C . LYS A 1 179 ? 29.316 21.732 -42.126 1.00 91.12 179 LYS A C 1
ATOM 1396 O O . LYS A 1 179 ? 29.822 22.851 -42.188 1.00 91.12 179 LYS A O 1
ATOM 1401 N N . GLU A 1 180 ? 28.055 21.529 -41.763 1.00 92.25 180 GLU A N 1
ATOM 1402 C CA . GLU A 1 180 ? 27.157 22.577 -41.270 1.00 92.25 180 GLU A CA 1
ATOM 1403 C C . GLU A 1 180 ? 27.345 22.868 -39.769 1.00 92.25 180 GLU A C 1
ATOM 1405 O O . GLU A 1 180 ? 26.720 23.782 -39.232 1.00 92.25 180 GLU A O 1
ATOM 1410 N N . GLY A 1 181 ? 28.262 22.159 -39.101 1.00 85.44 181 GLY A N 1
ATOM 1411 C CA . GLY A 1 181 ? 28.626 22.380 -37.702 1.00 85.44 181 GLY A CA 1
ATOM 1412 C C . GLY A 1 181 ? 27.771 21.605 -36.701 1.00 85.44 181 GLY A C 1
ATOM 1413 O O . GLY A 1 181 ? 27.862 21.867 -35.500 1.00 85.44 181 GLY A O 1
ATOM 1414 N N . PHE A 1 182 ? 26.953 20.657 -37.161 1.00 87.44 182 PHE A N 1
ATOM 1415 C CA . PHE A 1 182 ? 26.217 19.761 -36.276 1.00 87.44 182 PHE A CA 1
ATOM 1416 C C . PHE A 1 182 ? 27.121 18.636 -35.771 1.00 87.44 182 PHE A C 1
ATOM 1418 O O . PHE A 1 182 ? 27.964 18.112 -36.497 1.00 87.44 182 PHE A O 1
ATOM 1425 N N . LYS A 1 183 ? 26.920 18.236 -34.513 1.00 83.56 183 LYS A N 1
ATOM 1426 C CA . LYS A 1 183 ? 27.510 17.006 -33.982 1.00 83.56 183 LYS A CA 1
ATOM 1427 C C . LYS A 1 183 ? 26.640 15.836 -34.438 1.00 83.56 183 LYS A C 1
ATOM 1429 O O . LYS A 1 183 ? 25.494 15.723 -34.004 1.00 83.56 183 LYS A O 1
ATOM 1434 N N . CYS A 1 184 ? 27.171 14.990 -35.310 1.00 82.75 184 CYS A N 1
ATOM 1435 C CA . CYS A 1 184 ? 26.452 13.851 -35.872 1.00 82.75 184 CYS A CA 1
ATOM 1436 C C . CYS A 1 184 ? 27.016 12.535 -35.340 1.00 82.75 184 CYS A C 1
ATOM 1438 O O . CYS A 1 184 ? 28.210 12.421 -35.086 1.00 82.75 184 CYS A O 1
ATOM 1440 N N . HIS A 1 185 ? 26.148 11.538 -35.184 1.00 77.06 185 HIS A N 1
ATOM 1441 C CA . HIS A 1 185 ? 26.530 10.181 -34.806 1.00 77.06 185 HIS A CA 1
ATOM 1442 C C . HIS A 1 185 ? 25.800 9.224 -35.749 1.00 77.06 185 HIS A C 1
ATOM 1444 O O . HIS A 1 185 ? 24.583 9.327 -35.914 1.00 77.06 185 HIS A O 1
ATOM 1450 N N . ALA A 1 186 ? 26.540 8.340 -36.417 1.00 72.44 186 ALA A N 1
ATOM 1451 C CA . ALA A 1 186 ? 25.946 7.307 -37.255 1.00 72.44 186 ALA A CA 1
ATOM 1452 C C . ALA A 1 186 ? 25.489 6.147 -36.361 1.00 72.44 186 ALA A C 1
ATOM 1454 O O . ALA A 1 186 ? 26.321 5.476 -35.757 1.00 72.44 186 ALA A O 1
ATOM 1455 N N . LEU A 1 187 ? 24.175 5.934 -36.269 1.00 59.72 187 LEU A N 1
ATOM 1456 C CA . LEU A 1 187 ? 23.577 4.742 -35.663 1.00 59.72 187 LEU A CA 1
ATOM 1457 C C . LEU A 1 187 ? 23.845 3.548 -36.581 1.00 59.72 187 LEU A C 1
ATOM 1459 O O . LEU A 1 187 ? 23.297 3.490 -37.681 1.00 59.72 187 LEU A O 1
ATOM 1463 N N . ILE A 1 188 ? 24.719 2.637 -36.164 1.00 57.03 188 ILE A N 1
ATOM 1464 C CA . ILE A 1 188 ? 24.918 1.363 -36.858 1.00 57.03 188 ILE A CA 1
ATOM 1465 C C . ILE A 1 188 ? 23.949 0.367 -36.216 1.00 57.03 188 ILE A C 1
ATOM 1467 O O . ILE A 1 188 ? 24.040 0.142 -35.011 1.00 57.03 188 ILE A O 1
ATOM 1471 N N . SER A 1 189 ? 23.033 -0.191 -37.014 1.00 50.22 189 SER A N 1
ATOM 1472 C CA . SER A 1 189 ? 22.240 -1.376 -36.652 1.00 50.22 189 SER A CA 1
ATOM 1473 C C . SER A 1 189 ? 22.921 -2.650 -37.126 1.00 50.22 189 SER A C 1
ATOM 1475 O O . SER A 1 189 ? 23.625 -2.607 -38.161 1.00 50.22 189 SER A O 1
#

Secondary structure (DSSP, 8-state):
---S---S-EEEEGGG-B--TT-----GGGHHHHHHHHHHH--SSPEEEETTT-BEEE-HHHHHHHHHTT-SEEEEEEE---HHHHHHHHHHHHHTGGGPPP-HHHHHHHHHHHHHH-GGGHHHHT-TTTHHHHHGGGGG-----S------TT----------SSHHHHHHHHHHHHHTT--------

Radius of gyration: 25.0 Å; chains: 1; bounding box: 50×38×74 Å

Sequence (189 aa):
MISGAEVAAVYVDIDSLTPWADNPRQNEHAVDPIMRSIEEFGFTSPIVARTEDREIIAGHTRWTAAKRLGMKRVPVRFVDLTQQQARALAIADNRLGELADWDATLLESTLRELGDFDQSLLDVTGFAEELDSLFSQEDDGFGDDGSGAGNDPTKLEYRVVIENLDEKQQASLVEKLEKEGFKCHALIS